Protein AF-A0A9E2Q4C4-F1 (afdb_monomer)

pLDDT: mean 76.43, std 17.47, range [36.41, 94.94]

Radius of gyration: 69.97 Å; Cα contacts (8 Å, |Δi|>4): 138; chains: 1; bounding box: 167×114×169 Å

Structure (mmCIF, N/CA/C/O backbone):
data_AF-A0A9E2Q4C4-F1
#
_entry.id   AF-A0A9E2Q4C4-F1
#
loop_
_atom_site.group_PDB
_atom_site.id
_atom_site.type_symbol
_atom_site.label_atom_id
_atom_site.label_alt_id
_atom_site.label_comp_id
_atom_site.label_asym_id
_atom_site.label_entity_id
_atom_site.label_seq_id
_atom_site.pdbx_PDB_ins_code
_atom_site.Cartn_x
_atom_site.Cartn_y
_atom_site.Cartn_z
_atom_site.occupancy
_atom_site.B_iso_or_equiv
_atom_site.auth_seq_id
_atom_site.auth_comp_id
_atom_site.auth_asym_id
_atom_site.auth_atom_id
_atom_site.pdbx_PDB_model_num
ATOM 1 N N . MET A 1 1 ? -136.925 -32.964 101.607 1.00 40.62 1 MET A N 1
ATOM 2 C CA . MET A 1 1 ? -136.589 -34.381 101.363 1.00 40.62 1 MET A CA 1
ATOM 3 C C . MET A 1 1 ? -135.074 -34.458 101.214 1.00 40.62 1 MET A C 1
ATOM 5 O O . MET A 1 1 ? -134.547 -33.619 100.499 1.00 40.62 1 MET A O 1
ATOM 9 N N . SER A 1 2 ? -134.331 -35.186 102.058 1.00 39.09 2 SER A N 1
ATOM 10 C CA . SER A 1 2 ? -134.391 -36.651 102.318 1.00 39.09 2 SER A CA 1
ATOM 11 C C . SER A 1 2 ? -133.704 -37.400 101.164 1.00 39.09 2 SER A C 1
ATOM 13 O O . SER A 1 2 ? -134.056 -37.127 100.022 1.00 39.09 2 SER A O 1
ATOM 15 N N . THR A 1 3 ? -132.578 -38.109 101.367 1.00 40.47 3 THR A N 1
ATOM 16 C CA . THR A 1 3 ? -132.463 -39.522 101.846 1.00 40.47 3 THR A CA 1
ATOM 17 C C . THR A 1 3 ? -133.286 -40.504 100.981 1.00 40.47 3 THR A C 1
ATOM 19 O O . THR A 1 3 ? -134.398 -40.160 100.600 1.00 40.47 3 THR A O 1
ATOM 22 N N . ASP A 1 4 ? -132.859 -41.720 100.600 1.00 39.44 4 ASP A N 1
ATOM 23 C CA . ASP A 1 4 ? -131.704 -42.593 100.952 1.00 39.44 4 ASP A CA 1
ATOM 24 C C . ASP A 1 4 ? -131.568 -43.725 99.861 1.00 39.44 4 ASP A C 1
ATOM 26 O O . ASP A 1 4 ? -132.307 -43.641 98.882 1.00 39.44 4 ASP A O 1
ATOM 30 N N . LEU A 1 5 ? -130.747 -44.804 99.838 1.00 40.91 5 LEU A N 1
ATOM 31 C CA . LEU A 1 5 ? -129.715 -45.425 100.709 1.00 40.91 5 LEU A CA 1
ATOM 32 C C . LEU A 1 5 ? -128.831 -46.430 99.901 1.00 40.91 5 LEU A C 1
ATOM 34 O O . LEU A 1 5 ? -129.372 -47.380 99.343 1.00 40.91 5 LEU A O 1
ATOM 38 N N . ALA A 1 6 ? -127.489 -46.318 99.972 1.00 39.62 6 ALA A N 1
ATOM 39 C CA . ALA A 1 6 ? -126.480 -47.386 99.702 1.00 39.62 6 ALA A CA 1
ATOM 40 C C . ALA A 1 6 ? -126.563 -48.125 98.313 1.00 39.62 6 ALA A C 1
ATOM 42 O O . ALA A 1 6 ? -127.180 -47.599 97.396 1.00 39.62 6 ALA A O 1
ATOM 43 N N . ALA A 1 7 ? -125.893 -49.256 97.989 1.00 42.41 7 ALA A N 1
ATOM 44 C CA . ALA A 1 7 ? -124.929 -50.120 98.700 1.00 42.41 7 ALA A CA 1
ATOM 45 C C . ALA A 1 7 ? -123.998 -50.929 97.746 1.00 42.41 7 ALA A C 1
ATOM 47 O O . ALA A 1 7 ? -124.483 -51.428 96.742 1.00 42.41 7 ALA A O 1
ATOM 48 N N . HIS A 1 8 ? -122.746 -51.194 98.181 1.00 39.34 8 HIS A N 1
ATOM 49 C CA . HIS A 1 8 ? -122.009 -52.492 98.082 1.00 39.34 8 HIS A CA 1
ATOM 50 C C . HIS A 1 8 ? -121.624 -53.080 96.684 1.00 39.34 8 HIS A C 1
ATOM 52 O O . HIS A 1 8 ? -122.247 -52.764 95.684 1.00 39.34 8 HIS A O 1
ATOM 58 N N . THR A 1 9 ? -120.642 -53.991 96.499 1.00 45.12 9 THR A N 1
ATOM 59 C CA . THR A 1 9 ? -119.422 -54.413 97.255 1.00 45.12 9 THR A CA 1
ATOM 60 C C . THR A 1 9 ? -118.533 -55.320 96.361 1.00 45.12 9 THR A C 1
ATOM 62 O O . THR A 1 9 ? -119.064 -56.028 95.511 1.00 45.12 9 THR A O 1
ATOM 65 N N . GLY A 1 10 ? -117.205 -55.352 96.588 1.00 40.78 10 GLY A N 1
ATOM 66 C CA . GLY A 1 10 ? -116.233 -56.314 96.007 1.00 40.78 10 GLY A CA 1
ATOM 67 C C . GLY A 1 10 ? -114.920 -55.624 95.575 1.00 40.78 10 GLY A C 1
ATOM 68 O O . GLY A 1 10 ? -114.969 -54.821 94.652 1.00 40.78 10 GLY A O 1
ATOM 69 N N . SER A 1 11 ? -113.756 -55.703 96.251 1.00 47.31 11 SER A N 1
ATOM 70 C CA . SER A 1 11 ? -112.921 -56.854 96.705 1.00 47.31 11 SER A CA 1
ATOM 71 C C . SER A 1 11 ? -112.179 -57.530 95.533 1.00 47.31 11 SER A C 1
ATOM 73 O O . SER A 1 11 ? -112.823 -57.832 94.538 1.00 47.31 11 SER A O 1
ATOM 75 N N . GLN A 1 12 ? -110.861 -57.804 95.532 1.00 46.78 12 GLN A N 1
ATOM 76 C CA . GLN A 1 12 ? -109.761 -57.812 96.540 1.00 46.78 12 GLN A CA 1
ATOM 77 C C . GLN A 1 12 ? -108.503 -57.122 95.923 1.00 46.78 12 GLN A C 1
ATOM 79 O O . GLN A 1 12 ? -108.429 -57.030 94.703 1.00 46.78 12 GLN A O 1
ATOM 84 N N . GLU A 1 13 ? -107.510 -56.499 96.581 1.00 43.50 13 GLU A N 1
ATOM 85 C CA . GLU A 1 13 ? -106.780 -56.646 97.867 1.00 43.50 13 GLU A CA 1
ATOM 86 C C . GLU A 1 13 ? -105.460 -57.468 97.813 1.00 43.50 13 GLU A C 1
ATOM 88 O O . GLU A 1 13 ? -105.494 -58.688 97.877 1.00 43.50 13 GLU A O 1
ATOM 93 N N . VAL A 1 14 ? -104.303 -56.767 97.802 1.00 41.78 14 VAL A N 1
ATOM 94 C CA . VAL A 1 14 ? -102.962 -57.172 98.326 1.00 41.78 14 VAL A CA 1
ATOM 95 C C . VAL A 1 14 ? -102.192 -55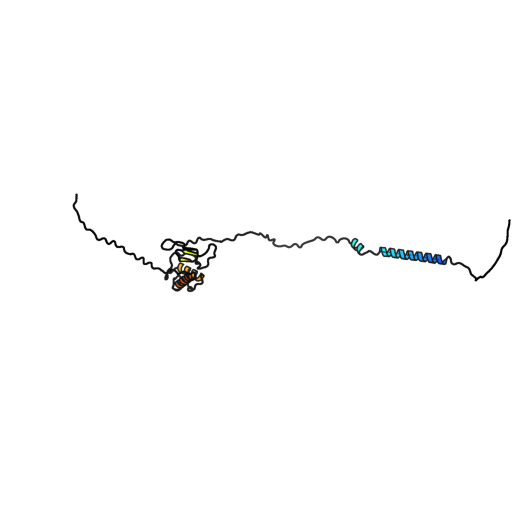.870 98.688 1.00 41.78 14 VAL A C 1
ATOM 97 O O . VAL A 1 14 ? -101.806 -55.116 97.803 1.00 41.78 14 VAL A O 1
ATOM 100 N N . MET A 1 15 ? -102.194 -55.383 99.936 1.00 37.69 15 MET A N 1
ATOM 101 C CA . MET A 1 15 ? -101.293 -55.696 101.072 1.00 37.69 15 MET A CA 1
ATOM 102 C C . MET A 1 15 ? -99.891 -55.004 101.109 1.00 37.69 15 MET A C 1
ATOM 104 O O . MET A 1 15 ? -98.884 -55.662 100.893 1.00 37.69 15 MET A O 1
ATOM 108 N N . LEU A 1 16 ? -99.861 -53.719 101.541 1.00 45.88 16 LEU A N 1
ATOM 109 C CA . LEU A 1 16 ? -98.930 -53.076 102.531 1.00 45.88 16 LEU A CA 1
ATOM 110 C C . LEU A 1 16 ? -97.370 -53.082 102.327 1.00 45.88 16 LEU A C 1
ATOM 112 O O . LEU A 1 16 ? -96.867 -53.861 101.532 1.00 45.88 16 LEU A O 1
ATOM 116 N N . PRO A 1 17 ? -96.534 -52.281 103.067 1.00 48.47 17 PRO A N 1
ATOM 117 C CA . PRO A 1 17 ? -96.785 -51.115 103.947 1.00 48.47 17 PRO A CA 1
ATOM 118 C C . PRO A 1 17 ? -95.882 -49.841 103.755 1.00 48.47 17 PRO A C 1
ATOM 120 O O . PRO A 1 17 ? -94.704 -49.899 103.430 1.00 48.47 17 PRO A O 1
ATOM 123 N N . ARG A 1 18 ? -96.443 -48.674 104.129 1.00 49.03 18 ARG A N 1
ATOM 124 C CA . ARG A 1 18 ? -95.884 -47.473 104.837 1.00 49.03 18 ARG A CA 1
ATOM 125 C C . ARG A 1 18 ? -94.364 -47.088 104.890 1.00 49.03 18 ARG A C 1
ATOM 127 O O . ARG A 1 18 ? -93.520 -47.860 105.319 1.00 49.03 18 ARG A O 1
ATOM 134 N N . ARG A 1 19 ? -94.168 -45.742 104.858 1.00 48.22 19 ARG A N 1
ATOM 135 C CA . ARG A 1 19 ? -93.167 -44.832 105.530 1.00 48.22 19 ARG A CA 1
ATOM 136 C C . ARG A 1 19 ? -92.021 -44.180 104.688 1.00 48.22 19 ARG A C 1
ATOM 138 O O . ARG A 1 19 ? -91.704 -44.658 103.606 1.00 48.22 19 ARG A O 1
ATOM 145 N N . PRO A 1 20 ? -91.499 -42.984 105.089 1.00 51.88 20 PRO A N 1
ATOM 146 C CA . PRO A 1 20 ? -91.067 -41.943 104.131 1.00 51.88 20 PRO A CA 1
ATOM 147 C C . PRO A 1 20 ? -89.545 -41.788 103.907 1.00 51.88 20 PRO A C 1
ATOM 149 O O . PRO A 1 20 ? -88.737 -42.041 104.797 1.00 51.88 20 PRO A O 1
ATOM 152 N N . ARG A 1 21 ? -89.152 -41.241 102.739 1.00 49.03 21 ARG A N 1
ATOM 153 C CA . ARG A 1 21 ? -87.736 -41.017 102.339 1.00 49.03 21 ARG A CA 1
ATOM 154 C C . ARG A 1 21 ? -87.355 -39.601 101.847 1.00 49.03 21 ARG A C 1
ATOM 156 O O . ARG A 1 21 ? -86.214 -39.404 101.432 1.00 49.03 21 ARG A O 1
ATOM 163 N N . ARG A 1 22 ? -88.242 -38.596 101.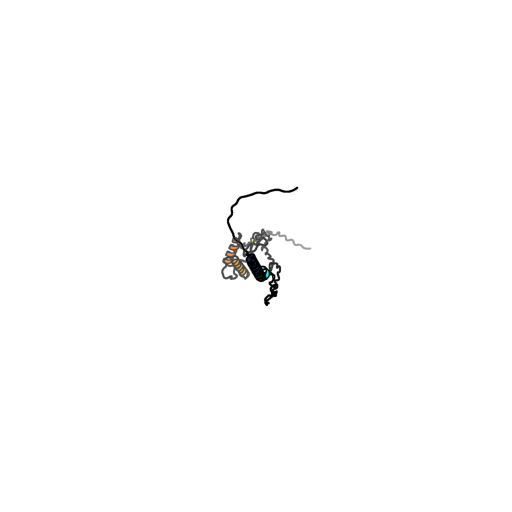955 1.00 56.59 22 ARG A N 1
ATOM 164 C CA . ARG A 1 22 ? -88.120 -37.244 101.330 1.00 56.59 22 ARG A CA 1
ATOM 165 C C . ARG A 1 22 ? -86.831 -36.443 101.635 1.00 56.59 22 ARG A C 1
ATOM 167 O O . ARG A 1 22 ? -86.571 -35.467 100.947 1.00 56.59 22 ARG A O 1
ATOM 174 N N . ARG A 1 23 ? -86.020 -36.817 102.637 1.00 57.19 23 ARG A N 1
ATOM 175 C CA . ARG A 1 23 ? -84.759 -36.116 102.972 1.00 57.19 23 ARG A CA 1
ATOM 176 C C . ARG A 1 23 ? -83.526 -36.589 102.181 1.00 57.19 23 ARG A C 1
ATOM 178 O O . ARG A 1 23 ? -82.634 -35.779 101.968 1.00 57.19 23 ARG A O 1
ATOM 185 N N . ARG A 1 24 ? -83.459 -37.854 101.730 1.00 56.84 24 ARG A N 1
ATOM 186 C CA . ARG A 1 24 ? -82.244 -38.406 101.074 1.00 56.84 24 ARG A CA 1
ATOM 187 C C . ARG A 1 24 ? -82.066 -37.983 99.610 1.00 56.84 24 ARG A C 1
ATOM 189 O O . ARG A 1 24 ? -80.946 -37.988 99.112 1.00 56.84 24 ARG A O 1
ATOM 196 N N . THR A 1 25 ? -83.146 -37.616 98.923 1.00 59.81 25 THR A N 1
ATOM 197 C CA . THR A 1 25 ? -83.089 -37.104 97.544 1.00 59.81 25 THR A CA 1
ATOM 198 C C . THR A 1 25 ? -82.531 -35.683 97.496 1.00 59.81 25 THR A C 1
ATOM 200 O O . THR A 1 25 ? -81.648 -35.409 96.692 1.00 59.81 25 THR A O 1
ATOM 203 N N . VAL A 1 26 ? -82.970 -34.809 98.411 1.00 63.31 26 VAL A N 1
ATOM 204 C CA . VAL A 1 26 ? -82.535 -33.401 98.488 1.00 63.31 26 VAL A CA 1
ATOM 205 C C . VAL A 1 26 ? -81.023 -33.282 98.717 1.00 63.31 26 VAL A C 1
ATOM 207 O O . VAL A 1 26 ? -80.355 -32.493 98.049 1.00 63.31 26 VAL A O 1
ATOM 210 N N . THR A 1 27 ? -80.458 -34.104 99.608 1.00 65.56 27 THR A N 1
ATOM 211 C CA . THR A 1 27 ? -79.006 -34.134 99.862 1.00 65.56 27 THR A CA 1
ATOM 212 C C . THR A 1 27 ? -78.198 -34.566 98.638 1.00 65.56 27 THR A C 1
ATOM 214 O O . THR A 1 27 ? -77.117 -34.032 98.412 1.00 65.56 27 THR A O 1
ATOM 217 N N . LEU A 1 28 ? -78.727 -35.486 97.821 1.00 69.69 28 LEU A N 1
ATOM 218 C CA . LEU A 1 28 ? -78.090 -35.899 96.567 1.00 69.69 28 LEU A CA 1
ATOM 219 C C . LEU A 1 28 ? -78.127 -34.778 95.520 1.00 69.69 28 LEU A C 1
ATOM 221 O O . LEU A 1 28 ? -77.098 -34.478 94.920 1.00 69.69 28 LEU A O 1
ATOM 225 N N . THR A 1 29 ? -79.272 -34.110 95.342 1.00 71.31 29 THR A N 1
ATOM 226 C CA . THR A 1 29 ? -79.391 -33.006 94.373 1.00 71.31 29 THR A CA 1
ATOM 227 C C . THR A 1 29 ? -78.486 -31.820 94.707 1.00 71.31 29 THR A C 1
ATOM 229 O O . THR A 1 29 ? -77.877 -31.261 93.800 1.00 71.31 29 THR A O 1
ATOM 232 N N . VAL A 1 30 ? -78.329 -31.463 95.989 1.00 76.44 30 VAL A N 1
ATOM 233 C CA . VAL A 1 30 ? -77.419 -30.373 96.396 1.00 76.44 30 VAL A CA 1
ATOM 234 C C . VAL A 1 30 ? -75.961 -30.727 96.091 1.00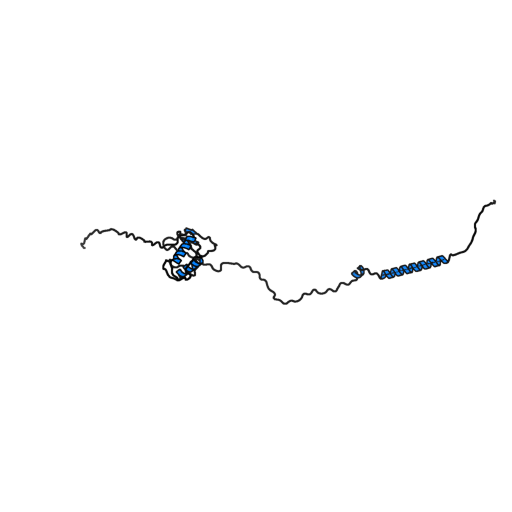 76.44 30 VAL A C 1
ATOM 236 O O . VAL A 1 30 ? -75.235 -29.895 95.554 1.00 76.44 30 VAL A O 1
ATOM 239 N N . LEU A 1 31 ? -75.535 -31.963 96.374 1.00 78.50 31 LEU A N 1
ATOM 240 C CA . LEU A 1 31 ? -74.157 -32.402 96.135 1.00 78.50 31 LEU A CA 1
ATOM 241 C C . LEU A 1 31 ? -73.820 -32.407 94.632 1.00 78.50 31 LEU A C 1
ATOM 243 O O . LEU A 1 31 ? -72.754 -31.930 94.247 1.00 78.50 31 LEU A O 1
ATOM 247 N N . VAL A 1 32 ? -74.755 -32.840 93.777 1.00 81.00 32 VAL A N 1
ATOM 248 C CA . VAL A 1 32 ? -74.610 -32.766 92.310 1.00 81.00 32 VAL A CA 1
ATOM 249 C C . VAL A 1 32 ? -74.507 -31.318 91.816 1.00 81.00 32 VAL A C 1
ATOM 251 O O . VAL A 1 32 ? -73.652 -31.030 90.982 1.00 81.00 32 VAL A O 1
ATOM 254 N N . VAL A 1 33 ? -75.313 -30.388 92.345 1.00 80.19 33 VAL A N 1
ATOM 255 C CA . VAL A 1 33 ? -75.226 -28.960 91.978 1.00 80.19 33 VAL A CA 1
ATOM 256 C C . VAL A 1 33 ? -73.881 -28.355 92.393 1.00 80.19 33 VAL A C 1
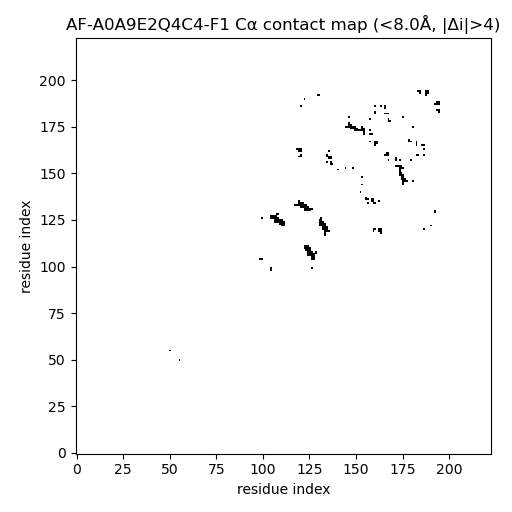ATOM 258 O O . VAL A 1 33 ? -73.250 -27.675 91.586 1.00 80.19 33 VAL A O 1
ATOM 261 N N . VAL A 1 34 ? -73.393 -28.640 93.606 1.00 79.25 34 VAL A N 1
ATOM 262 C CA . VAL A 1 34 ? -72.071 -28.169 94.065 1.00 79.25 34 VAL A CA 1
ATOM 263 C C . VAL A 1 34 ? -70.944 -28.743 93.198 1.00 79.25 34 VAL A C 1
ATOM 265 O O . VAL A 1 34 ? -70.046 -28.002 92.802 1.00 79.25 34 VAL A O 1
ATOM 268 N N . ALA A 1 35 ? -71.012 -30.027 92.829 1.00 78.88 35 ALA A N 1
ATOM 269 C CA . ALA A 1 35 ? -70.041 -30.645 91.926 1.00 78.88 35 ALA A CA 1
ATOM 270 C C . ALA A 1 35 ? -70.064 -30.021 90.516 1.00 78.88 35 ALA A C 1
ATOM 272 O O . ALA A 1 35 ? -69.004 -29.767 89.944 1.00 78.88 35 ALA A O 1
ATOM 273 N N . ALA A 1 36 ? -71.248 -29.710 89.977 1.00 79.44 36 ALA A N 1
ATOM 274 C CA . ALA A 1 36 ? -71.394 -29.047 88.681 1.00 79.44 36 ALA A CA 1
ATOM 275 C C . ALA A 1 36 ? -70.835 -27.611 88.691 1.00 79.44 36 ALA A C 1
ATOM 277 O O . ALA A 1 36 ? -70.115 -27.230 87.768 1.00 79.44 36 ALA A O 1
ATOM 278 N N . VAL A 1 37 ? -71.095 -26.835 89.750 1.00 81.69 37 VAL A N 1
ATOM 279 C CA . VAL A 1 37 ? -70.518 -25.487 89.933 1.00 81.69 37 VAL A CA 1
ATOM 280 C C . VAL A 1 37 ? -68.994 -25.555 90.102 1.00 81.69 37 VAL A C 1
ATOM 282 O O . VAL A 1 37 ? -68.274 -24.733 89.531 1.00 81.69 37 VAL A O 1
ATOM 285 N N . GLY A 1 38 ? -68.482 -26.562 90.818 1.00 81.12 38 GLY A N 1
ATOM 286 C CA . GLY A 1 38 ? -67.046 -26.833 90.917 1.00 81.12 38 GLY A CA 1
ATOM 287 C C . GLY A 1 38 ? -66.418 -27.120 89.551 1.00 81.12 38 GLY A C 1
ATOM 288 O O . GLY A 1 38 ? -65.454 -26.463 89.169 1.00 81.12 38 GLY A O 1
ATOM 289 N N . ALA A 1 39 ? -67.000 -28.033 88.769 1.00 80.56 39 ALA A N 1
ATOM 290 C CA . ALA A 1 39 ? -66.504 -28.366 87.433 1.00 80.56 39 ALA A CA 1
ATOM 291 C C . ALA A 1 39 ? -66.552 -27.165 86.468 1.00 80.56 39 ALA A C 1
ATOM 293 O O . ALA A 1 39 ? -65.586 -26.919 85.745 1.00 80.56 39 ALA A O 1
ATOM 294 N N . ALA A 1 40 ? -67.636 -26.383 86.492 1.00 79.38 40 ALA A N 1
ATOM 295 C CA . ALA A 1 40 ? -67.777 -25.184 85.668 1.00 79.38 40 ALA A CA 1
ATOM 296 C C . ALA A 1 40 ? -66.755 -24.091 86.033 1.00 79.38 40 ALA A C 1
ATOM 298 O O . ALA A 1 40 ? -66.150 -23.497 85.142 1.00 79.38 40 ALA A O 1
ATOM 299 N N . SER A 1 41 ? -66.511 -23.851 87.327 1.00 76.56 41 SER A N 1
ATOM 300 C CA . SER A 1 41 ? -65.517 -22.862 87.773 1.00 76.56 41 SER A CA 1
ATOM 301 C C . SER A 1 41 ? -64.075 -23.305 87.492 1.00 76.56 41 SER A C 1
ATOM 303 O O . SER A 1 41 ? -63.282 -22.489 87.025 1.00 76.56 41 SER A O 1
ATOM 305 N N . LEU A 1 42 ? -63.744 -24.593 87.656 1.00 77.31 42 LEU A N 1
ATOM 306 C CA . LEU A 1 42 ? -62.465 -25.165 87.207 1.00 77.31 42 LEU A CA 1
ATOM 307 C C . LEU A 1 42 ? -62.267 -25.029 85.687 1.00 77.31 42 LEU A C 1
ATOM 309 O O . LEU A 1 42 ? -61.197 -24.607 85.250 1.00 77.31 42 LEU A O 1
ATOM 313 N N . GLY A 1 43 ? -63.296 -25.319 84.884 1.00 76.88 43 GLY A N 1
ATOM 314 C CA . GLY A 1 43 ? -63.259 -25.136 83.429 1.00 76.88 43 GLY A CA 1
ATOM 315 C C . GLY A 1 43 ? -63.059 -23.675 83.014 1.00 76.88 43 GLY A C 1
ATOM 316 O O . GLY A 1 43 ? -62.257 -23.393 82.126 1.00 76.88 43 GLY A O 1
ATOM 317 N N . TRP A 1 44 ? -63.721 -22.737 83.695 1.00 77.38 44 TRP A N 1
ATOM 318 C CA . TRP A 1 44 ? -63.563 -21.299 83.454 1.00 77.38 44 TRP A CA 1
ATOM 319 C C . TRP A 1 44 ? -62.157 -20.799 83.820 1.00 77.38 44 TRP A C 1
ATOM 321 O O . TRP A 1 44 ? -61.525 -20.091 83.037 1.00 77.38 44 TRP A O 1
ATOM 331 N N . VAL A 1 45 ? -61.618 -21.220 84.970 1.00 79.88 45 VAL A N 1
ATOM 332 C CA . VAL A 1 45 ? -60.242 -20.892 85.385 1.00 79.88 45 VAL A CA 1
ATOM 333 C C . VAL A 1 45 ? -59.206 -21.489 84.426 1.00 79.88 45 VAL A C 1
ATOM 335 O O . VAL A 1 45 ? -58.210 -20.829 84.136 1.00 79.88 45 VAL A O 1
ATOM 338 N N . ALA A 1 46 ? -59.442 -22.688 83.885 1.00 73.56 46 ALA A N 1
ATOM 339 C CA . ALA A 1 46 ? -58.590 -23.266 82.847 1.00 73.56 46 ALA A CA 1
ATOM 340 C C . ALA A 1 46 ? -58.667 -22.471 81.530 1.00 73.56 46 ALA A C 1
ATOM 342 O O . ALA A 1 46 ? -57.630 -22.153 80.951 1.00 73.56 46 ALA A O 1
ATOM 343 N N . ALA A 1 47 ? -59.867 -22.084 81.081 1.00 71.50 47 ALA A N 1
ATOM 344 C CA . ALA A 1 47 ? -60.053 -21.269 79.877 1.00 71.50 47 ALA A CA 1
ATOM 345 C C . ALA A 1 47 ? -59.320 -19.915 79.969 1.00 71.50 47 ALA A C 1
ATOM 347 O O . ALA A 1 47 ? -58.658 -19.512 79.015 1.00 71.50 47 ALA A O 1
ATOM 348 N N . LEU A 1 48 ? -59.326 -19.275 81.145 1.00 73.94 48 LEU A N 1
ATOM 349 C CA . LEU A 1 48 ? -58.566 -18.049 81.440 1.00 73.94 48 LEU A CA 1
ATOM 350 C C . LEU A 1 48 ? -57.028 -18.226 81.440 1.00 73.94 48 LEU A C 1
ATOM 352 O O . LEU A 1 48 ? -56.304 -17.263 81.697 1.00 73.94 48 LEU A O 1
ATOM 356 N N . ARG A 1 49 ? -56.505 -19.431 81.169 1.00 74.50 49 ARG A N 1
ATOM 357 C CA . ARG A 1 49 ? -55.067 -19.708 80.985 1.00 74.50 49 ARG A CA 1
ATOM 358 C C . ARG A 1 49 ? -54.680 -20.108 79.557 1.00 74.50 49 ARG A C 1
ATOM 360 O O . ARG A 1 49 ? -53.487 -20.182 79.270 1.00 74.50 49 ARG A O 1
ATOM 367 N N . PHE A 1 50 ? -55.638 -20.353 78.661 1.00 72.31 50 PHE A N 1
ATOM 368 C CA . PHE A 1 50 ? -55.358 -20.769 77.283 1.00 72.31 50 PHE A CA 1
ATOM 369 C C . PHE A 1 50 ? -55.267 -19.574 76.324 1.00 72.31 50 PHE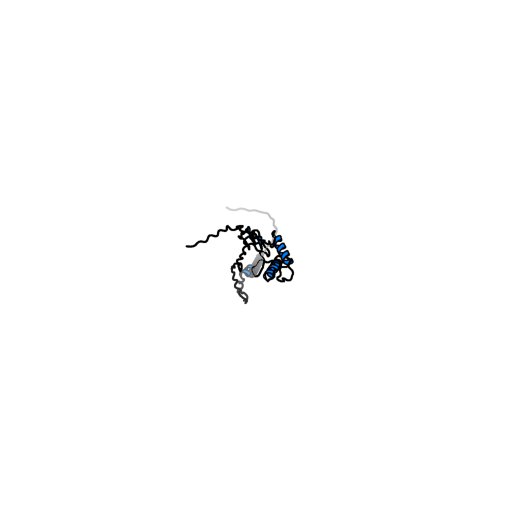 A C 1
ATOM 371 O O . PHE A 1 50 ? -56.192 -19.287 75.566 1.00 72.31 50 PHE A O 1
ATOM 378 N N . GLU A 1 51 ? -54.114 -18.903 76.309 1.00 74.62 51 GLU A N 1
ATOM 379 C CA . GLU A 1 51 ? -53.797 -17.927 75.262 1.00 74.62 51 GLU A CA 1
ATOM 380 C C . GLU A 1 51 ? -53.518 -18.619 73.921 1.00 74.62 51 GLU A C 1
ATOM 382 O O . GLU A 1 51 ? -52.558 -19.388 73.761 1.00 74.62 51 GLU A O 1
ATOM 387 N N . SER A 1 52 ? -54.347 -18.312 72.924 1.00 74.94 52 SER A N 1
ATOM 388 C CA . SER A 1 52 ? -54.187 -18.840 71.570 1.00 74.94 52 SER A CA 1
ATOM 389 C C . SER A 1 52 ? -52.869 -18.377 70.921 1.00 74.94 52 SER A C 1
ATOM 391 O O . SER A 1 52 ? -52.343 -17.308 71.252 1.00 74.94 52 SER A O 1
ATOM 393 N N . PRO A 1 53 ? -52.333 -19.127 69.936 1.00 73.06 53 PRO A N 1
ATOM 394 C CA . PRO A 1 53 ? -51.186 -18.673 69.147 1.00 73.06 53 PRO A CA 1
ATOM 395 C C . PRO A 1 53 ? -51.425 -17.309 68.478 1.00 73.06 53 PRO A C 1
ATOM 397 O O . PRO A 1 53 ? -50.505 -16.503 68.394 1.00 73.06 53 PRO A O 1
ATOM 400 N N . ALA A 1 54 ? -52.669 -17.025 68.071 1.00 75.94 54 ALA A N 1
ATOM 401 C CA . ALA A 1 54 ? -53.062 -15.748 67.480 1.00 75.94 54 ALA A CA 1
ATOM 402 C C . ALA A 1 54 ? -52.994 -14.583 68.484 1.00 75.94 54 ALA A C 1
ATOM 404 O O . ALA A 1 54 ? -52.503 -13.515 68.134 1.00 75.94 54 ALA A O 1
ATOM 405 N N . GLN A 1 55 ? -53.411 -14.785 69.740 1.00 77.00 55 GLN A N 1
ATOM 406 C CA . GLN A 1 55 ? -53.278 -13.763 70.789 1.00 77.00 55 GLN A CA 1
ATOM 407 C C . GLN A 1 55 ? -51.809 -13.471 71.108 1.00 77.00 55 GLN A C 1
ATOM 409 O O . GLN A 1 55 ? -51.439 -12.305 71.201 1.00 77.00 55 GLN A O 1
ATOM 414 N N . ARG A 1 56 ? -50.950 -14.496 71.185 1.00 72.12 56 ARG A N 1
ATOM 415 C CA . ARG A 1 56 ? -49.502 -14.289 71.375 1.00 72.12 56 ARG A CA 1
ATOM 416 C C . ARG A 1 56 ? -48.826 -13.619 70.175 1.00 72.12 56 ARG A C 1
ATOM 418 O O . ARG A 1 56 ? -47.890 -12.858 70.379 1.00 72.12 56 ARG A O 1
ATOM 425 N N . ALA A 1 57 ? -49.315 -13.839 68.953 1.00 71.19 57 ALA A N 1
ATOM 426 C CA . ALA A 1 57 ? -48.858 -13.105 67.771 1.00 71.19 57 ALA A CA 1
ATOM 427 C C . ALA A 1 57 ? -49.344 -11.641 67.756 1.00 71.19 57 ALA A C 1
ATOM 429 O O . ALA A 1 57 ? -48.590 -10.757 67.368 1.00 71.19 57 ALA A O 1
ATOM 430 N N . ALA A 1 58 ? -50.569 -11.366 68.217 1.00 70.50 58 ALA A N 1
ATOM 431 C CA . ALA A 1 58 ? -51.116 -10.010 68.317 1.00 70.50 58 ALA A CA 1
ATOM 432 C C . ALA A 1 58 ? -50.526 -9.194 69.486 1.00 70.50 58 ALA A C 1
ATOM 434 O O . ALA A 1 58 ? -50.436 -7.973 69.399 1.00 70.50 58 ALA A O 1
ATOM 435 N N . ALA A 1 59 ? -50.109 -9.862 70.566 1.00 73.25 59 ALA A N 1
ATOM 436 C CA . ALA A 1 59 ? -49.416 -9.262 71.707 1.00 73.25 59 ALA A CA 1
ATOM 437 C C . ALA A 1 59 ? -47.886 -9.174 71.521 1.00 73.25 59 ALA A C 1
ATOM 439 O O . ALA A 1 59 ? -47.189 -8.681 72.407 1.00 73.25 59 ALA A O 1
ATOM 440 N N . ALA A 1 60 ? -47.345 -9.651 70.394 1.00 75.25 60 ALA A N 1
ATOM 441 C CA . ALA A 1 60 ? -45.924 -9.545 70.096 1.00 75.25 60 ALA A CA 1
ATOM 442 C C . ALA A 1 60 ? -45.570 -8.109 69.680 1.00 75.25 60 ALA A C 1
ATOM 444 O O . ALA A 1 60 ? -45.944 -7.646 68.602 1.00 75.25 60 ALA A O 1
ATOM 445 N N . THR A 1 61 ? -44.812 -7.406 70.524 1.00 74.56 61 THR A N 1
ATOM 446 C CA . THR A 1 61 ? -44.241 -6.097 70.184 1.00 74.56 61 THR A CA 1
ATOM 447 C C . THR A 1 61 ? -43.387 -6.203 68.920 1.00 74.56 61 THR A C 1
ATOM 449 O O . THR A 1 61 ? -42.566 -7.114 68.798 1.00 74.56 61 THR A O 1
ATOM 452 N N . ALA A 1 62 ? -43.546 -5.255 67.993 1.00 76.50 62 ALA A N 1
ATOM 453 C CA . ALA A 1 62 ? -42.712 -5.185 66.798 1.00 76.50 62 ALA A CA 1
ATOM 454 C C . ALA A 1 62 ? -41.214 -5.108 67.178 1.00 76.50 62 ALA A C 1
ATOM 456 O O . ALA A 1 62 ? -40.864 -4.368 68.105 1.00 76.50 62 ALA A O 1
ATOM 457 N N . PRO A 1 63 ? -40.320 -5.844 66.490 1.00 75.06 63 PRO A N 1
ATOM 458 C CA . PRO A 1 63 ? -38.888 -5.765 66.755 1.00 75.06 63 PRO A CA 1
ATOM 459 C C . PRO A 1 63 ? -38.374 -4.344 66.497 1.00 75.06 63 PRO A C 1
ATOM 461 O O . PRO A 1 63 ? -38.816 -3.670 65.565 1.00 75.06 63 PRO A O 1
ATOM 464 N N . ALA A 1 64 ? -37.432 -3.888 67.325 1.00 78.06 64 ALA A N 1
ATOM 465 C CA . ALA A 1 64 ? -36.868 -2.548 67.212 1.00 78.06 64 ALA A CA 1
ATOM 466 C C . ALA A 1 64 ? -36.228 -2.338 65.829 1.00 78.06 64 ALA A C 1
ATOM 468 O O . ALA A 1 64 ? -35.415 -3.149 65.383 1.00 78.06 64 ALA A O 1
ATOM 469 N N . ALA A 1 65 ? -36.591 -1.242 65.158 1.00 74.25 65 ALA A N 1
ATOM 470 C CA . ALA A 1 65 ? -36.085 -0.919 63.830 1.00 74.25 65 ALA A CA 1
ATOM 471 C C . ALA A 1 65 ? -34.581 -0.601 63.889 1.00 74.25 65 ALA A C 1
ATOM 473 O O . ALA A 1 65 ? -34.175 0.462 64.359 1.00 74.25 65 ALA A O 1
ATOM 474 N N . LEU A 1 66 ? -33.756 -1.535 63.416 1.00 79.06 66 LEU A N 1
ATOM 475 C CA . LEU A 1 66 ? -32.313 -1.343 63.287 1.00 79.06 66 LEU A CA 1
ATOM 476 C C . LEU A 1 66 ? -31.995 -0.507 62.033 1.00 79.06 66 LEU A C 1
ATOM 478 O O . LEU A 1 66 ? -32.652 -0.680 61.004 1.00 79.06 66 LEU A O 1
ATOM 482 N N . PRO A 1 67 ? -30.988 0.386 62.082 1.00 78.81 67 PRO A N 1
ATOM 483 C CA . PRO A 1 67 ? -30.595 1.179 60.925 1.00 78.81 67 PRO A CA 1
ATOM 484 C C . PRO A 1 67 ? -29.957 0.296 59.847 1.00 78.81 67 PRO A C 1
ATOM 486 O O . PRO A 1 67 ? -29.074 -0.512 60.132 1.00 78.81 67 PRO A O 1
ATOM 489 N N . VAL A 1 68 ? -30.358 0.497 58.590 1.00 81.81 68 VAL A N 1
ATOM 490 C CA . VAL A 1 68 ? -29.680 -0.105 57.435 1.00 81.81 68 VAL A CA 1
ATOM 491 C C . VAL A 1 68 ? -28.372 0.649 57.206 1.00 81.81 68 VAL A C 1
ATOM 493 O O . VAL A 1 68 ? -28.385 1.819 56.827 1.00 81.81 68 VAL A O 1
ATOM 496 N N . THR A 1 69 ? -27.243 -0.010 57.451 1.00 87.00 69 THR A N 1
ATOM 497 C CA . THR A 1 69 ? -25.901 0.548 57.251 1.00 87.00 69 THR A CA 1
ATOM 498 C C . THR A 1 69 ? -25.191 -0.126 56.078 1.00 87.00 69 THR A C 1
ATOM 500 O O . THR A 1 69 ? -25.462 -1.276 55.737 1.00 87.00 69 THR A O 1
ATOM 503 N N . ALA A 1 70 ? -24.262 0.600 55.457 1.00 88.00 70 ALA A N 1
ATOM 504 C CA . ALA A 1 70 ? -23.348 0.082 54.445 1.00 88.00 70 ALA A CA 1
ATOM 505 C C . ALA A 1 70 ? -21.902 0.258 54.929 1.00 88.00 70 ALA A C 1
ATOM 507 O O . ALA A 1 70 ? -21.594 1.214 55.645 1.00 88.00 70 ALA A O 1
ATOM 508 N N . ALA A 1 71 ? -21.010 -0.657 54.547 1.00 89.69 71 ALA A N 1
ATOM 509 C CA . ALA A 1 71 ? -19.592 -0.541 54.870 1.00 89.69 71 ALA A CA 1
ATOM 510 C C . ALA A 1 71 ? -18.952 0.607 54.071 1.00 89.69 71 ALA A C 1
ATOM 512 O O . ALA A 1 71 ? -19.116 0.689 52.855 1.00 89.69 71 ALA A O 1
ATOM 513 N N . VAL A 1 72 ? -18.203 1.482 54.746 1.00 90.62 72 VAL A N 1
ATOM 514 C CA . VAL A 1 72 ? -17.484 2.583 54.091 1.00 90.62 72 VAL A CA 1
ATOM 515 C C . VAL A 1 72 ? -16.224 2.036 53.422 1.00 90.62 72 VAL A C 1
ATOM 517 O O . VAL A 1 72 ? -15.290 1.611 54.098 1.00 90.62 72 VAL A O 1
ATOM 520 N N . THR A 1 73 ? -16.187 2.070 52.092 1.00 90.50 73 THR A N 1
ATOM 521 C CA . THR A 1 73 ? -15.034 1.657 51.281 1.00 90.50 73 THR A CA 1
ATOM 522 C C . THR A 1 73 ? -14.324 2.870 50.688 1.00 90.50 73 THR A C 1
ATOM 524 O O . THR A 1 73 ? -14.957 3.679 50.011 1.00 90.50 73 THR A O 1
ATOM 527 N N . GLN A 1 74 ? -13.007 2.978 50.876 1.00 88.81 74 GLN A N 1
ATOM 528 C CA . GLN A 1 74 ? -12.184 3.908 50.098 1.00 88.81 74 GLN A CA 1
ATOM 529 C C . GLN A 1 74 ? -11.809 3.288 48.746 1.00 88.81 74 GLN A C 1
ATOM 531 O O . GLN A 1 74 ? -11.49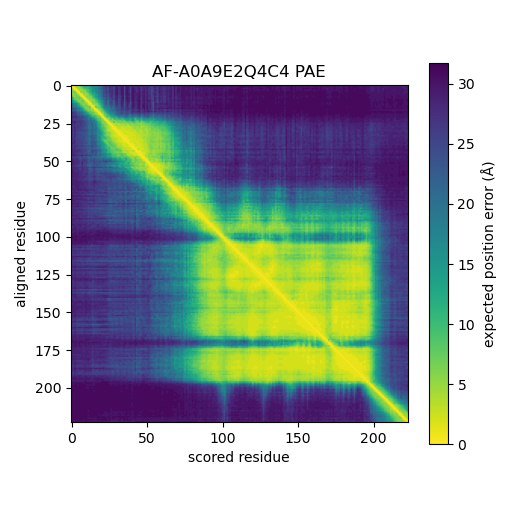8 2.102 48.661 1.00 88.81 74 GLN A O 1
ATOM 536 N N . GLY A 1 75 ? -11.822 4.105 47.696 1.00 89.56 75 GLY A N 1
ATOM 537 C CA . GLY A 1 75 ? -11.469 3.722 46.332 1.00 89.56 75 GLY A CA 1
ATOM 538 C C . GLY A 1 75 ? -11.365 4.954 45.434 1.00 89.56 75 GLY A C 1
ATOM 539 O O . GLY A 1 75 ? -11.765 6.050 45.831 1.00 89.56 75 GLY A O 1
ATOM 540 N N . VAL A 1 76 ? -10.816 4.788 44.231 1.00 89.19 76 VAL A N 1
ATOM 541 C CA . VAL A 1 76 ? -10.731 5.874 43.243 1.00 89.19 76 VAL A CA 1
ATOM 542 C C . VAL A 1 76 ? -12.082 6.016 42.545 1.00 89.19 76 VAL A C 1
ATOM 544 O O . VAL A 1 76 ? -12.555 5.069 41.918 1.00 89.19 76 VAL A O 1
ATOM 547 N N . LEU A 1 77 ? -12.694 7.197 42.630 1.00 86.31 77 LEU A N 1
ATOM 548 C CA . LEU A 1 77 ? -13.902 7.515 41.872 1.00 86.31 77 LEU A CA 1
ATOM 549 C C . LEU A 1 77 ? -13.502 7.875 40.433 1.00 86.31 77 LEU A C 1
ATOM 551 O O . LEU A 1 77 ? -12.907 8.923 40.199 1.00 86.31 77 LEU A O 1
ATOM 555 N N . ALA A 1 78 ? -13.789 6.987 39.483 1.00 84.12 78 ALA A N 1
ATOM 556 C CA . ALA A 1 78 ? -13.466 7.188 38.074 1.00 84.12 78 ALA A CA 1
ATOM 557 C C . ALA A 1 78 ? -14.607 7.913 37.341 1.00 84.12 78 ALA A C 1
ATOM 559 O O . ALA A 1 78 ? -15.728 7.408 37.276 1.00 84.12 78 ALA A O 1
ATOM 560 N N . GLU A 1 79 ? -14.316 9.073 36.751 1.00 89.62 79 GLU A N 1
ATOM 561 C CA . GLU A 1 79 ? -15.242 9.776 35.859 1.00 89.62 79 GLU A CA 1
ATOM 562 C C . GLU A 1 79 ? -15.135 9.205 34.435 1.00 89.62 79 GLU A C 1
ATOM 564 O O . GLU A 1 79 ? -14.090 9.296 33.789 1.00 89.62 79 GLU A O 1
ATOM 569 N N . GLN A 1 80 ? -16.213 8.597 33.931 1.00 86.75 80 GLN A N 1
ATOM 570 C CA . GLN A 1 80 ? -16.228 7.971 32.605 1.00 86.75 80 GLN A CA 1
ATOM 571 C C . GLN A 1 80 ? -16.677 8.958 31.516 1.00 86.75 80 GLN A C 1
ATOM 573 O O . GLN A 1 80 ? -17.824 8.948 31.063 1.00 86.75 80 GLN A O 1
ATOM 578 N N . ILE A 1 81 ? -15.749 9.799 31.059 1.00 91.06 81 ILE A N 1
ATOM 579 C CA . ILE A 1 81 ? -15.985 10.715 29.936 1.00 91.06 81 ILE A CA 1
ATOM 580 C C . ILE A 1 81 ? -16.110 9.911 28.632 1.00 91.06 81 ILE A C 1
ATOM 582 O O . ILE A 1 81 ? -15.168 9.246 28.203 1.00 91.06 81 ILE A O 1
ATOM 586 N N . THR A 1 82 ? -17.269 9.999 27.975 1.00 92.12 82 THR A N 1
ATOM 587 C CA . THR A 1 82 ? -17.499 9.427 26.637 1.00 92.12 82 THR A CA 1
ATOM 588 C C . THR A 1 82 ? -17.433 10.537 25.592 1.00 92.12 82 THR A C 1
ATOM 590 O O . THR A 1 82 ? -18.197 11.496 25.662 1.00 92.12 82 THR A O 1
ATOM 593 N N . ALA A 1 83 ? -16.537 10.407 24.612 1.00 92.06 83 ALA A N 1
ATOM 594 C CA . ALA A 1 83 ? -16.328 11.393 23.553 1.00 92.06 83 ALA A CA 1
ATOM 595 C C . ALA A 1 83 ? -16.481 10.765 22.159 1.00 92.06 83 ALA A C 1
ATOM 597 O O . ALA A 1 83 ? -16.107 9.614 21.941 1.00 92.06 83 ALA A O 1
ATOM 598 N N . THR A 1 84 ? -16.991 11.543 21.201 1.00 94.94 84 THR A N 1
ATOM 599 C CA . THR A 1 84 ? -17.021 11.153 19.782 1.00 94.94 84 THR A CA 1
ATOM 600 C C . THR A 1 84 ? -15.744 11.639 19.101 1.00 94.94 84 THR A C 1
ATOM 602 O O . THR A 1 84 ? -15.437 12.828 19.158 1.00 94.94 84 THR A O 1
ATOM 605 N N . ALA A 1 85 ? -15.026 10.742 18.426 1.00 90.88 85 ALA A N 1
ATOM 606 C CA . ALA A 1 85 ? -13.851 11.067 17.621 1.00 90.88 85 ALA A CA 1
ATOM 607 C C . ALA A 1 85 ? -14.115 10.786 16.134 1.00 90.88 85 ALA A C 1
ATOM 609 O O . ALA A 1 85 ? -14.875 9.881 15.794 1.00 90.88 85 ALA A O 1
ATOM 610 N N . GLN A 1 86 ? -13.463 11.546 15.253 1.00 91.69 86 GLN A N 1
ATOM 611 C CA . GLN A 1 86 ? -13.446 11.295 13.811 1.00 91.69 86 GLN A CA 1
ATOM 612 C C . GLN A 1 86 ? -12.075 10.752 13.407 1.00 91.69 86 GLN A C 1
ATOM 614 O O . GLN A 1 86 ? -11.050 11.285 13.832 1.00 91.69 86 GLN A O 1
ATOM 619 N N . VAL A 1 87 ? -12.054 9.707 12.579 1.00 89.81 87 VAL A N 1
ATOM 620 C CA . VAL A 1 87 ? -10.819 9.125 12.036 1.00 89.81 87 VAL A CA 1
ATOM 621 C C . VAL A 1 87 ? -10.648 9.603 10.598 1.00 89.81 87 VAL A C 1
ATOM 623 O O . VAL A 1 87 ? -11.521 9.391 9.760 1.00 89.81 87 VAL A O 1
ATOM 626 N N . GLY A 1 88 ? -9.516 10.242 10.312 1.00 88.81 88 GLY A N 1
ATOM 627 C CA . GLY A 1 88 ? -9.139 10.700 8.977 1.00 88.81 88 GLY A CA 1
ATOM 628 C C . GLY A 1 88 ? -7.697 10.327 8.642 1.00 88.81 88 GLY A C 1
ATOM 629 O O . GLY A 1 88 ? -6.936 9.889 9.505 1.00 88.81 88 GLY A O 1
ATOM 630 N N . TYR A 1 89 ? -7.307 10.513 7.382 1.00 86.00 89 TYR A N 1
ATOM 631 C CA . TYR A 1 89 ? -5.921 10.319 6.957 1.00 86.00 89 TYR A CA 1
ATOM 632 C C . TYR A 1 89 ? -5.010 11.358 7.618 1.00 86.00 89 TYR A C 1
ATOM 634 O O . TYR A 1 89 ? -5.242 12.557 7.490 1.00 86.00 89 TYR A O 1
ATOM 642 N N . ALA A 1 90 ? -3.951 10.900 8.292 1.00 85.62 90 ALA A N 1
ATOM 643 C CA . ALA A 1 90 ? -3.019 11.776 9.009 1.00 85.62 90 ALA A CA 1
ATOM 644 C C . ALA A 1 90 ? -2.252 12.745 8.088 1.00 85.62 90 ALA A C 1
ATOM 646 O O . ALA A 1 90 ? -1.830 13.807 8.530 1.00 85.62 90 ALA A O 1
ATOM 647 N N . ASN A 1 91 ? -2.065 12.376 6.816 1.00 84.12 91 ASN A N 1
ATOM 648 C CA . ASN A 1 91 ? -1.423 13.190 5.788 1.00 84.12 91 ASN A CA 1
ATOM 649 C C . ASN A 1 91 ? -2.096 12.951 4.429 1.00 84.12 91 ASN A C 1
ATOM 651 O O . ASN A 1 91 ? -2.621 11.869 4.169 1.00 84.12 91 ASN A O 1
ATOM 655 N N . SER A 1 92 ? -2.007 13.939 3.539 1.00 83.69 92 SER A N 1
ATOM 656 C CA . SER A 1 92 ? -2.316 13.811 2.111 1.00 83.69 92 SER A CA 1
ATOM 657 C C . SER A 1 92 ? -1.180 14.438 1.301 1.00 83.69 92 SER A C 1
ATOM 659 O O . SER A 1 92 ? -0.508 15.355 1.773 1.00 83.69 92 SER A O 1
ATOM 661 N N . THR A 1 93 ? -0.900 13.933 0.100 1.00 82.31 93 THR A N 1
ATOM 662 C CA . THR A 1 93 ? 0.217 14.409 -0.731 1.00 82.31 93 THR A CA 1
ATOM 663 C C . THR A 1 93 ? -0.143 14.308 -2.208 1.00 82.31 93 THR A C 1
ATOM 665 O O . THR A 1 93 ? -0.468 13.234 -2.707 1.00 82.31 93 THR A O 1
ATOM 668 N N . ALA A 1 94 ? -0.068 15.430 -2.927 1.00 80.81 94 ALA A N 1
ATOM 669 C CA . ALA A 1 94 ? -0.377 15.479 -4.352 1.00 80.81 94 ALA A CA 1
ATOM 670 C C . ALA A 1 94 ? 0.729 14.803 -5.183 1.00 80.81 94 ALA A C 1
ATOM 672 O O . ALA A 1 94 ? 1.862 15.288 -5.262 1.00 80.81 94 ALA A O 1
ATOM 673 N N . VAL A 1 95 ? 0.417 13.682 -5.838 1.00 79.62 95 VAL A N 1
ATOM 674 C CA . VAL A 1 95 ? 1.370 12.951 -6.688 1.00 79.62 95 VAL A CA 1
ATOM 675 C C . VAL A 1 95 ? 1.229 13.381 -8.150 1.00 79.62 95 VAL A C 1
ATOM 677 O O . VAL A 1 95 ? 0.568 12.731 -8.950 1.00 79.62 95 VAL A O 1
ATOM 680 N N . THR A 1 96 ? 1.895 14.480 -8.519 1.00 78.69 96 THR A N 1
ATOM 681 C CA . THR A 1 96 ? 2.073 14.873 -9.928 1.00 78.69 96 THR A CA 1
ATOM 682 C C . THR A 1 96 ? 2.808 13.786 -10.718 1.00 78.69 96 THR A C 1
ATOM 684 O O . THR A 1 96 ? 3.915 13.391 -10.343 1.00 78.69 96 THR A O 1
ATOM 687 N N . VAL A 1 97 ? 2.211 13.331 -11.819 1.00 75.56 97 VAL A N 1
ATOM 688 C CA . VAL A 1 97 ? 2.853 12.464 -12.817 1.00 75.56 97 VAL A CA 1
ATOM 689 C C . VAL A 1 97 ? 3.684 13.345 -13.754 1.00 75.56 97 VAL A C 1
ATOM 691 O O . VAL A 1 97 ? 3.202 14.388 -14.195 1.00 75.56 97 VAL A O 1
ATOM 694 N N . LEU A 1 98 ? 4.928 12.957 -14.048 1.00 71.25 98 LEU A N 1
ATOM 695 C CA . LEU A 1 98 ? 5.753 13.674 -15.026 1.00 71.25 98 LEU A CA 1
ATOM 696 C C . LEU A 1 98 ? 5.198 13.427 -16.445 1.00 71.25 98 LEU A C 1
ATOM 698 O O . LEU A 1 98 ? 4.802 12.297 -16.743 1.00 71.25 98 LEU A O 1
ATOM 702 N N . PRO A 1 99 ? 5.158 14.444 -17.326 1.00 67.88 99 PRO A N 1
ATOM 703 C CA . PRO A 1 99 ? 4.745 14.254 -18.712 1.00 67.88 99 PRO A CA 1
ATOM 704 C C . PRO A 1 99 ? 5.718 13.325 -19.451 1.00 67.88 99 PRO A C 1
ATOM 706 O O . PRO A 1 99 ? 6.890 13.214 -19.090 1.00 67.88 99 PRO A O 1
ATOM 709 N N . ALA A 1 100 ? 5.237 12.682 -20.515 1.00 66.75 100 ALA A N 1
ATOM 710 C CA . ALA A 1 100 ? 6.088 11.901 -21.404 1.00 66.75 100 ALA A CA 1
ATOM 711 C C . ALA A 1 100 ? 7.197 12.786 -22.002 1.00 66.75 100 ALA A C 1
ATOM 713 O O . ALA A 1 100 ? 6.943 13.922 -22.402 1.00 66.75 100 ALA A O 1
ATOM 714 N N . SER A 1 101 ? 8.414 12.249 -22.120 1.00 64.19 101 SER A N 1
ATOM 715 C CA . SER A 1 101 ? 9.607 12.977 -22.583 1.00 64.19 101 SER A CA 1
ATOM 716 C C . SER A 1 101 ? 9.575 13.404 -24.064 1.00 64.19 101 SER A C 1
ATOM 718 O O . SER A 1 101 ? 10.521 14.016 -24.552 1.00 64.19 101 SER A O 1
ATOM 720 N N . SER A 1 102 ? 8.478 13.138 -24.783 1.00 66.94 102 SER A N 1
ATOM 721 C CA . SER A 1 102 ? 8.156 13.769 -26.069 1.00 66.94 102 SER A CA 1
ATOM 722 C C . SER A 1 102 ? 6.640 13.802 -26.328 1.00 66.94 102 SER A C 1
ATOM 724 O O . SER A 1 102 ? 5.915 12.869 -25.981 1.00 66.94 102 SER A O 1
ATOM 726 N N . GLY A 1 103 ? 6.175 14.874 -26.981 1.00 71.38 103 GLY A N 1
ATOM 727 C CA . GLY A 1 103 ? 4.788 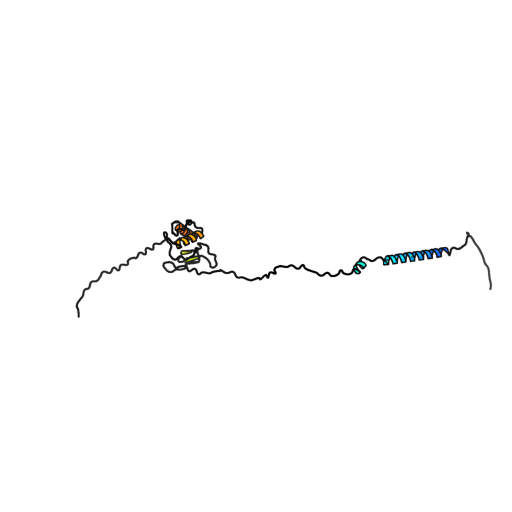15.043 -27.430 1.00 71.38 103 GLY A CA 1
ATOM 728 C C . GLY A 1 103 ? 3.773 15.421 -26.341 1.00 71.38 103 GLY A C 1
ATOM 729 O O . GLY A 1 103 ? 4.095 15.596 -25.167 1.00 71.38 103 GLY A O 1
ATOM 730 N N . THR A 1 104 ? 2.510 15.566 -26.747 1.00 81.94 104 THR A N 1
ATOM 731 C CA . THR A 1 104 ? 1.392 15.837 -25.832 1.00 81.94 104 THR A CA 1
ATOM 732 C C . THR A 1 104 ? 1.143 14.629 -24.929 1.00 81.94 104 THR A C 1
ATOM 734 O O . THR A 1 104 ? 1.032 13.502 -25.408 1.00 81.94 104 THR A O 1
ATOM 737 N N . SER A 1 105 ? 1.024 14.851 -23.619 1.00 85.25 105 SER A N 1
ATOM 738 C CA . SER A 1 105 ? 0.677 13.800 -22.655 1.00 85.25 105 SER A CA 1
ATOM 739 C C . SER A 1 105 ? -0.838 13.728 -22.466 1.00 85.25 105 SER A C 1
ATOM 741 O O . SER A 1 105 ? -1.432 14.639 -21.895 1.00 85.25 105 SER A O 1
ATOM 743 N N . VAL A 1 106 ? -1.460 12.647 -22.939 1.00 88.56 106 VAL A N 1
ATOM 744 C CA . VAL A 1 106 ? -2.905 12.398 -22.845 1.00 88.56 106 VAL A CA 1
ATOM 745 C C . VAL A 1 106 ? -3.156 11.211 -21.917 1.00 88.56 106 VAL A C 1
ATOM 747 O O . VAL A 1 106 ? -2.571 10.140 -22.093 1.00 88.56 106 VAL A O 1
ATOM 750 N N . VAL A 1 107 ? -4.046 11.375 -20.935 1.00 89.69 107 VAL A N 1
ATOM 751 C CA . VAL A 1 107 ? -4.511 10.260 -20.097 1.00 89.69 107 VAL A CA 1
ATOM 752 C C . VAL A 1 107 ? -5.450 9.392 -20.934 1.00 89.69 107 VAL A C 1
ATOM 754 O O . VAL A 1 107 ? -6.593 9.752 -21.191 1.00 89.69 107 VAL A O 1
ATOM 757 N N . THR A 1 108 ? -4.936 8.255 -21.391 1.00 91.00 108 THR A N 1
ATOM 758 C CA . THR A 1 108 ? -5.636 7.299 -22.262 1.00 91.00 108 THR A CA 1
ATOM 759 C C . THR A 1 108 ? -6.544 6.328 -21.507 1.00 91.00 108 THR A C 1
ATOM 761 O O . THR A 1 108 ? -7.475 5.795 -22.101 1.00 91.00 108 THR A O 1
ATOM 764 N N . ALA A 1 109 ? -6.288 6.085 -20.217 1.00 90.56 109 ALA A N 1
ATOM 765 C CA . ALA A 1 109 ? -7.161 5.289 -19.354 1.00 90.56 109 ALA A CA 1
ATOM 766 C C . ALA A 1 109 ? -6.932 5.625 -17.874 1.00 90.56 109 ALA A C 1
ATOM 768 O O . ALA A 1 109 ? -5.813 5.948 -17.470 1.00 90.56 109 ALA A O 1
ATOM 769 N N . GLN A 1 110 ? -7.969 5.464 -17.054 1.00 92.94 110 GLN A N 1
ATOM 770 C CA . GLN A 1 110 ? -7.835 5.333 -15.605 1.00 92.94 110 GLN A CA 1
ATOM 771 C C . GLN A 1 110 ? -7.906 3.843 -15.252 1.00 92.94 110 GLN A C 1
ATOM 773 O O . GLN A 1 110 ? -8.832 3.161 -15.681 1.00 92.94 110 GLN A O 1
ATOM 778 N N . LEU A 1 111 ? -6.910 3.337 -14.520 1.00 91.25 111 LEU A N 1
ATOM 779 C CA . LEU A 1 111 ? -6.752 1.902 -14.242 1.00 91.25 111 LEU A CA 1
ATOM 780 C C . LEU A 1 111 ? -7.092 1.544 -12.787 1.00 91.25 111 LEU A C 1
ATOM 782 O O . LEU A 1 111 ? -7.522 0.426 -12.527 1.00 91.25 111 LEU A O 1
ATOM 786 N N . THR A 1 112 ? -6.989 2.505 -11.862 1.00 93.31 112 THR A N 1
ATOM 787 C CA . THR A 1 112 ? -7.485 2.386 -10.481 1.00 93.31 112 THR A CA 1
ATOM 788 C C . THR A 1 112 ? -8.556 3.445 -10.192 1.00 93.31 112 THR A C 1
ATOM 790 O O . THR A 1 112 ? -8.372 4.626 -10.501 1.00 93.31 112 THR A O 1
ATOM 793 N N . ALA A 1 113 ? -9.677 3.045 -9.582 1.00 92.88 113 ALA A N 1
ATOM 794 C CA . ALA A 1 113 ? -10.782 3.943 -9.234 1.00 92.88 113 ALA A CA 1
ATOM 795 C C . ALA A 1 113 ? -10.467 4.816 -7.995 1.00 92.88 113 ALA A C 1
ATOM 797 O O . ALA A 1 113 ? -9.730 4.368 -7.109 1.00 92.88 113 ALA A O 1
ATOM 798 N N . PRO A 1 114 ? -11.028 6.037 -7.872 1.00 90.38 114 PRO A N 1
ATOM 799 C CA . PRO A 1 114 ? -10.816 6.885 -6.697 1.00 90.38 114 PRO A CA 1
ATOM 800 C C . PRO A 1 114 ? -11.297 6.203 -5.408 1.00 90.38 114 PRO A C 1
ATOM 802 O O . PRO A 1 114 ? -12.333 5.545 -5.405 1.00 90.38 114 PRO A O 1
ATOM 805 N N . GLY A 1 115 ? -10.551 6.361 -4.312 1.00 88.88 115 GLY A N 1
ATOM 806 C CA . GLY A 1 115 ? -10.851 5.712 -3.027 1.00 88.88 115 GLY A CA 1
ATOM 807 C C . GLY A 1 115 ? -10.377 4.257 -2.902 1.00 88.88 115 GLY A C 1
ATOM 808 O O . GLY A 1 115 ? -10.475 3.692 -1.816 1.00 88.88 115 GLY A O 1
ATOM 809 N N . SER A 1 116 ? -9.827 3.658 -3.965 1.00 90.69 116 SER A N 1
ATOM 810 C CA . SER A 1 116 ? -9.188 2.335 -3.891 1.00 90.69 116 SER A CA 1
ATOM 811 C C . SER A 1 116 ? -7.873 2.387 -3.106 1.00 90.69 116 SER A C 1
ATOM 813 O O . SER A 1 116 ? -7.137 3.373 -3.176 1.00 90.69 116 SER A O 1
ATOM 815 N N . ILE A 1 117 ? -7.535 1.291 -2.424 1.00 90.12 117 ILE A N 1
ATOM 816 C CA . ILE A 1 117 ? -6.197 1.082 -1.855 1.00 90.12 117 ILE A CA 1
ATOM 817 C C . ILE A 1 117 ? -5.226 0.759 -3.004 1.00 90.12 117 ILE A C 1
ATOM 819 O O . ILE A 1 117 ? -5.552 -0.035 -3.883 1.00 90.12 117 ILE A O 1
ATOM 823 N N . LEU A 1 118 ? -4.041 1.377 -3.001 1.00 90.12 118 LEU A N 1
ATOM 824 C CA . LEU A 1 118 ? -2.975 1.109 -3.970 1.00 90.12 118 LEU A CA 1
ATOM 825 C C . LEU A 1 118 ? -1.919 0.176 -3.368 1.00 90.12 118 LEU A C 1
ATOM 827 O O . LEU A 1 118 ? -1.283 0.514 -2.371 1.00 90.12 118 LEU A O 1
ATOM 831 N N . GLU A 1 119 ? -1.708 -0.972 -4.007 1.00 91.31 119 GLU A N 1
ATOM 832 C CA . GLU A 1 119 ? -0.627 -1.907 -3.680 1.00 91.31 119 GLU A CA 1
ATOM 833 C C . GLU A 1 119 ? 0.673 -1.569 -4.431 1.00 91.31 119 GLU A C 1
ATOM 835 O O . GLU A 1 119 ? 0.677 -0.852 -5.436 1.00 91.31 119 GLU A O 1
ATOM 840 N N . ALA A 1 120 ? 1.801 -2.110 -3.961 1.00 92.25 120 ALA A N 1
ATOM 841 C CA . ALA A 1 120 ? 3.092 -1.930 -4.616 1.00 92.25 120 ALA A CA 1
ATOM 842 C C . ALA A 1 120 ? 3.101 -2.596 -6.006 1.00 92.25 120 ALA A C 1
ATOM 844 O O . ALA A 1 120 ? 2.939 -3.807 -6.138 1.00 92.25 120 ALA A O 1
ATOM 845 N N . GLY A 1 121 ? 3.332 -1.790 -7.042 1.00 92.44 121 GLY A N 1
ATOM 846 C CA . GLY A 1 121 ? 3.293 -2.170 -8.454 1.00 92.44 121 GLY A CA 1
ATOM 847 C C . GLY A 1 121 ? 1.998 -1.783 -9.177 1.00 92.44 121 GLY A C 1
ATOM 848 O O . GLY A 1 121 ? 1.986 -1.788 -10.407 1.00 92.44 121 GLY A O 1
ATOM 849 N N . ALA A 1 122 ? 0.933 -1.417 -8.455 1.00 93.25 122 ALA A N 1
ATOM 850 C CA . ALA A 1 122 ? -0.404 -1.272 -9.027 1.00 93.25 122 ALA A CA 1
ATOM 851 C C . ALA A 1 122 ? -0.504 -0.157 -10.101 1.00 93.25 122 ALA A C 1
ATOM 853 O O . ALA A 1 122 ? 0.010 0.949 -9.899 1.00 93.25 122 ALA A O 1
ATOM 854 N N . PRO A 1 123 ? -1.191 -0.399 -11.236 1.00 93.50 123 PRO A N 1
ATOM 855 C CA . PRO A 1 123 ? -1.374 0.596 -12.288 1.00 93.50 123 PRO A CA 1
ATOM 856 C C . PRO A 1 123 ? -2.455 1.627 -11.927 1.00 93.50 123 PRO A C 1
ATOM 858 O O . PRO A 1 123 ? -3.629 1.297 -11.758 1.00 93.50 123 PRO A O 1
ATOM 861 N N . VAL A 1 124 ? -2.076 2.905 -11.867 1.00 92.50 124 VAL A N 1
ATOM 862 C CA . VAL A 1 124 ? -2.986 3.994 -11.466 1.00 92.50 124 VAL A CA 1
ATOM 863 C C . VAL A 1 124 ? -3.746 4.555 -12.673 1.00 92.50 124 VAL A C 1
ATOM 865 O O . VAL A 1 124 ? -4.977 4.599 -12.695 1.00 92.50 124 VAL A O 1
ATOM 868 N N . VAL A 1 125 ? -3.005 4.950 -13.710 1.00 91.88 125 VAL A N 1
ATOM 869 C CA . VAL A 1 125 ? -3.497 5.528 -14.974 1.00 91.88 125 VAL A CA 1
ATOM 870 C C . VAL A 1 125 ? -2.622 5.055 -16.134 1.00 91.88 125 VAL A C 1
ATOM 872 O O . VAL A 1 125 ? -1.494 4.621 -15.910 1.00 91.88 125 VAL A O 1
ATOM 875 N N . ALA A 1 126 ? -3.099 5.177 -17.372 1.00 90.50 126 ALA A N 1
ATOM 876 C CA . ALA A 1 126 ? -2.269 5.059 -18.568 1.00 90.50 126 ALA A CA 1
ATOM 877 C C . ALA A 1 126 ? -2.148 6.413 -19.277 1.00 90.50 126 ALA A C 1
ATOM 879 O O . ALA A 1 126 ? -3.166 7.021 -19.613 1.00 90.50 126 ALA A O 1
ATOM 880 N N . VAL A 1 127 ? -0.920 6.850 -19.560 1.00 90.25 127 VAL A N 1
ATOM 881 C CA . VAL A 1 127 ? -0.611 8.054 -20.347 1.00 90.25 127 VAL A CA 1
ATOM 882 C C . VAL A 1 127 ? -0.047 7.613 -21.694 1.00 90.25 127 VAL A C 1
ATOM 884 O O . VAL A 1 127 ? 0.902 6.831 -21.735 1.00 90.25 127 VAL A O 1
ATOM 887 N N . ASN A 1 128 ? -0.632 8.078 -22.800 1.00 89.12 128 ASN A N 1
ATOM 888 C CA . ASN A 1 128 ? -0.256 7.689 -24.168 1.00 89.12 128 ASN A CA 1
ATOM 889 C C . ASN A 1 128 ? -0.122 6.153 -24.347 1.00 89.12 128 ASN A C 1
ATOM 891 O O . ASN A 1 128 ? 0.831 5.662 -24.953 1.00 89.12 128 ASN A O 1
ATOM 895 N N . GLY A 1 129 ? -1.047 5.384 -23.758 1.00 87.06 129 GLY A N 1
ATOM 896 C CA . GLY A 1 129 ? -1.064 3.915 -23.782 1.00 87.06 129 GLY A CA 1
ATOM 897 C C . GLY A 1 129 ? -0.071 3.216 -22.839 1.00 87.06 129 GLY A C 1
ATOM 898 O O . GLY A 1 129 ? -0.060 1.988 -22.781 1.00 87.06 129 GLY A O 1
ATOM 899 N N . ARG A 1 130 ? 0.756 3.956 -22.087 1.00 87.69 130 ARG A N 1
ATOM 900 C CA . ARG A 1 130 ? 1.756 3.409 -21.152 1.00 87.69 130 ARG A CA 1
ATOM 901 C C . ARG A 1 130 ? 1.265 3.516 -19.703 1.00 87.69 130 ARG A C 1
ATOM 903 O O . ARG A 1 130 ? 0.827 4.598 -19.313 1.00 87.69 130 ARG A O 1
ATOM 910 N N . PRO A 1 131 ? 1.334 2.448 -18.889 1.00 91.56 131 PRO A N 1
ATOM 911 C CA . PRO A 1 131 ? 0.843 2.478 -17.518 1.00 91.56 131 PRO A CA 1
ATOM 912 C C . PRO A 1 131 ? 1.796 3.254 -16.600 1.00 91.56 131 PRO A C 1
ATOM 914 O O . PRO A 1 131 ? 3.016 3.115 -16.681 1.00 91.56 131 PRO A O 1
ATOM 917 N N . VAL A 1 132 ? 1.225 4.023 -15.679 1.00 91.12 132 VAL A N 1
ATOM 918 C CA . VAL A 1 132 ? 1.928 4.648 -14.557 1.00 91.12 132 VAL A CA 1
ATOM 919 C C . VAL A 1 132 ? 1.701 3.762 -13.336 1.00 91.12 132 VAL A C 1
ATOM 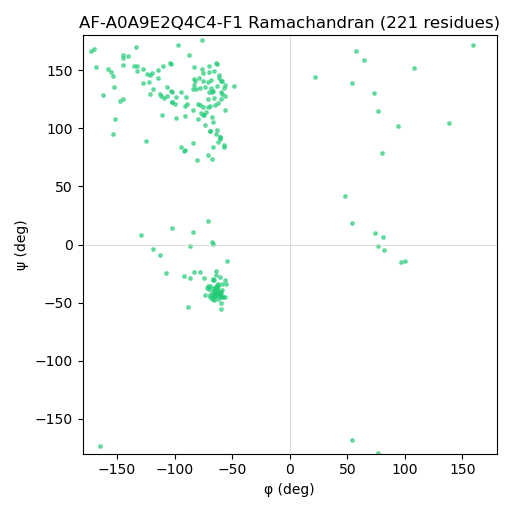921 O O . VAL A 1 132 ? 0.581 3.663 -12.831 1.00 91.12 132 VAL A O 1
ATOM 924 N N . LEU A 1 133 ? 2.759 3.077 -12.906 1.00 91.94 133 LEU A N 1
ATOM 925 C CA . LEU A 1 133 ? 2.727 2.105 -11.812 1.00 91.94 133 LEU A CA 1
ATOM 926 C C . LEU A 1 133 ? 3.115 2.778 -10.490 1.00 91.94 133 LEU A C 1
ATOM 928 O O . LEU A 1 133 ? 4.135 3.467 -10.421 1.00 91.94 133 LEU A O 1
ATOM 932 N N . ALA A 1 134 ? 2.326 2.568 -9.438 1.00 92.06 134 ALA A N 1
ATOM 933 C CA . ALA A 1 134 ? 2.651 3.030 -8.094 1.00 92.06 134 ALA A CA 1
ATOM 934 C C . ALA A 1 134 ? 3.737 2.133 -7.481 1.00 92.06 134 ALA A C 1
ATOM 936 O O . ALA A 1 134 ? 3.517 0.943 -7.283 1.00 92.06 134 ALA A O 1
ATOM 937 N N . LEU A 1 135 ? 4.905 2.688 -7.153 1.00 91.75 135 LEU A N 1
ATOM 938 C CA . LEU A 1 135 ? 5.971 1.980 -6.436 1.00 91.75 135 LEU A CA 1
ATOM 939 C C . LEU A 1 135 ? 6.312 2.728 -5.138 1.00 91.75 135 LEU A C 1
ATOM 941 O O . LEU A 1 135 ? 6.355 3.960 -5.157 1.00 91.75 135 LEU A O 1
ATOM 945 N N . PRO A 1 136 ? 6.564 2.020 -4.020 1.00 90.44 136 PRO A N 1
ATOM 946 C CA . PRO A 1 136 ? 6.997 2.660 -2.786 1.00 90.44 136 PRO A CA 1
ATOM 947 C C . PRO A 1 136 ? 8.417 3.221 -2.943 1.00 90.44 136 PRO A C 1
ATOM 949 O O . PRO A 1 136 ? 9.278 2.608 -3.573 1.00 90.44 136 PRO A O 1
ATOM 952 N N . GLY A 1 137 ? 8.656 4.391 -2.354 1.00 89.69 137 GLY A N 1
ATOM 953 C CA . GLY A 1 137 ? 9.926 5.106 -2.425 1.00 89.69 137 GLY A CA 1
ATOM 954 C C . GLY A 1 137 ? 9.946 6.323 -1.499 1.00 89.69 137 GLY A C 1
ATOM 955 O O . GLY A 1 137 ? 8.909 6.741 -0.987 1.00 89.69 137 GLY A O 1
ATOM 956 N N . GLN A 1 138 ? 11.134 6.878 -1.282 1.00 88.62 138 GLN A N 1
ATOM 957 C CA . GLN A 1 138 ? 11.380 8.066 -0.458 1.00 88.62 138 GLN A CA 1
ATOM 958 C C . GLN A 1 138 ? 11.339 9.365 -1.283 1.00 88.62 138 GLN A C 1
ATOM 960 O O . GLN A 1 138 ? 11.021 10.426 -0.751 1.00 88.62 138 GLN A O 1
ATOM 965 N N . PHE A 1 139 ? 11.643 9.293 -2.582 1.00 87.75 139 PHE A N 1
ATOM 966 C CA . PHE A 1 139 ? 11.688 10.436 -3.498 1.00 87.75 139 PHE A CA 1
ATOM 967 C C . PHE A 1 139 ? 11.113 10.085 -4.881 1.00 87.75 139 PHE A C 1
ATOM 969 O O . PHE A 1 139 ? 10.965 8.919 -5.248 1.00 87.75 139 PHE A O 1
ATOM 976 N N . ARG A 1 140 ? 10.769 11.103 -5.677 1.00 86.69 140 ARG A N 1
ATOM 977 C CA . ARG A 1 140 ? 10.266 10.915 -7.051 1.00 86.69 140 ARG A CA 1
ATOM 978 C C . ARG A 1 140 ? 11.403 10.542 -8.002 1.00 86.69 140 ARG A C 1
ATOM 980 O O . ARG A 1 140 ? 12.512 11.048 -7.856 1.00 86.69 140 ARG A O 1
ATOM 987 N N . ALA A 1 141 ? 11.105 9.738 -9.021 1.00 84.31 141 ALA A N 1
ATOM 988 C CA . ALA A 1 141 ? 12.011 9.565 -10.152 1.00 84.31 141 ALA A CA 1
ATOM 989 C C . ALA A 1 141 ? 12.254 10.920 -10.847 1.00 84.31 141 ALA A C 1
ATOM 991 O O . ALA A 1 141 ? 11.304 11.651 -11.131 1.00 84.31 141 ALA A O 1
ATOM 992 N N . TYR A 1 142 ? 13.526 11.244 -11.092 1.00 85.75 142 TYR A N 1
ATOM 993 C CA . TYR A 1 142 ? 13.982 12.525 -11.652 1.00 85.75 142 TYR A CA 1
ATOM 994 C C . TYR A 1 142 ? 14.723 12.380 -12.995 1.00 85.75 142 TYR A C 1
ATOM 996 O O . TYR A 1 142 ? 15.089 13.383 -13.603 1.00 85.75 142 TYR A O 1
ATOM 1004 N N . ARG A 1 143 ? 14.939 11.145 -13.466 1.00 88.50 143 ARG A N 1
ATOM 1005 C CA . ARG A 1 143 ? 15.461 10.801 -14.798 1.00 88.50 143 ARG A CA 1
ATOM 1006 C C . ARG A 1 143 ? 14.807 9.516 -15.307 1.00 88.50 143 ARG A C 1
ATOM 1008 O O . ARG A 1 143 ? 14.310 8.721 -14.508 1.00 88.50 143 ARG A O 1
ATOM 1015 N N . ASP A 1 144 ? 14.871 9.296 -16.617 1.00 88.81 144 ASP A N 1
ATOM 1016 C CA . ASP A 1 144 ? 14.635 7.976 -17.206 1.00 88.81 144 ASP A CA 1
ATOM 1017 C C . ASP A 1 144 ? 15.766 7.022 -16.783 1.00 88.81 144 ASP A C 1
ATOM 1019 O O . ASP A 1 144 ? 16.938 7.385 -16.881 1.00 88.81 144 ASP A O 1
ATOM 1023 N N . LEU A 1 145 ? 15.419 5.813 -16.324 1.00 90.31 145 LEU A N 1
ATOM 1024 C CA . LEU A 1 145 ? 16.377 4.797 -15.867 1.00 90.31 145 LEU A CA 1
ATOM 1025 C C . LEU A 1 145 ? 16.585 3.691 -16.907 1.00 90.31 145 LEU A C 1
ATOM 1027 O O . LEU A 1 145 ? 15.623 3.111 -17.419 1.00 90.31 145 LEU A O 1
ATOM 1031 N N . ARG A 1 146 ? 17.853 3.375 -17.179 1.00 91.25 146 ARG A N 1
ATOM 1032 C CA . ARG A 1 146 ? 18.324 2.541 -18.292 1.00 91.25 146 ARG A CA 1
ATOM 1033 C C . ARG A 1 146 ? 19.235 1.408 -17.794 1.00 91.25 146 ARG A C 1
ATOM 1035 O O . ARG A 1 146 ? 19.925 1.577 -16.790 1.00 91.25 146 ARG A O 1
ATOM 1042 N N . PRO A 1 147 ? 19.303 0.251 -18.482 1.00 90.56 147 PRO A N 1
ATOM 1043 C CA . PRO A 1 147 ? 20.271 -0.796 -18.153 1.00 90.56 147 PRO A CA 1
ATOM 1044 C C . PRO A 1 147 ? 21.710 -0.262 -18.178 1.00 90.56 147 PRO A C 1
ATOM 1046 O O . PRO A 1 147 ? 22.131 0.332 -19.166 1.00 90.56 147 PRO A O 1
ATOM 1049 N N . GLY A 1 148 ? 22.458 -0.494 -17.099 1.00 90.25 148 GLY A N 1
ATOM 1050 C CA . GLY A 1 148 ? 23.791 0.078 -16.881 1.00 90.25 148 GLY A CA 1
ATOM 1051 C C . GLY A 1 148 ? 23.827 1.349 -16.021 1.00 90.25 148 GLY A C 1
ATOM 1052 O O . GLY A 1 148 ? 24.897 1.666 -15.508 1.00 90.25 148 GLY A O 1
ATOM 1053 N N . ASP A 1 149 ? 22.698 2.034 -15.785 1.00 92.81 149 ASP A N 1
ATOM 1054 C CA . ASP A 1 149 ? 22.659 3.175 -14.858 1.00 92.81 149 ASP A CA 1
ATOM 1055 C C . ASP A 1 149 ? 23.034 2.765 -13.429 1.00 92.81 149 ASP A C 1
ATOM 1057 O O . ASP A 1 149 ? 22.657 1.691 -12.946 1.00 92.81 149 ASP A O 1
ATOM 1061 N N . THR A 1 150 ? 23.700 3.678 -12.722 1.00 93.31 150 THR A N 1
ATOM 1062 C CA . THR A 1 150 ? 23.962 3.576 -11.285 1.00 93.31 150 THR A CA 1
ATOM 1063 C C . THR A 1 150 ? 23.382 4.773 -10.527 1.00 93.31 150 THR A C 1
ATOM 1065 O O . THR A 1 150 ? 23.327 5.885 -11.060 1.00 93.31 150 THR A O 1
ATOM 1068 N N . GLY A 1 151 ? 22.911 4.563 -9.294 1.00 92.50 151 GLY A N 1
ATOM 1069 C CA . GLY A 1 151 ? 22.415 5.637 -8.426 1.00 92.50 151 GLY A CA 1
ATOM 1070 C C . GLY A 1 151 ? 21.477 5.195 -7.290 1.00 92.50 151 GLY A C 1
ATOM 1071 O O . GLY A 1 151 ? 21.046 4.040 -7.231 1.00 92.50 151 GLY A O 1
ATOM 1072 N N . PRO A 1 152 ? 21.132 6.120 -6.371 1.00 92.31 152 PRO A N 1
ATOM 1073 C CA . PRO A 1 152 ? 20.181 5.856 -5.287 1.00 92.31 152 PRO A CA 1
ATOM 1074 C C . PRO A 1 152 ? 18.755 5.629 -5.811 1.00 92.31 152 PRO A C 1
ATOM 1076 O O . PRO A 1 152 ? 17.996 4.858 -5.233 1.00 92.31 152 PRO A O 1
ATOM 1079 N N . ASP A 1 153 ? 18.399 6.251 -6.934 1.00 92.75 153 ASP A N 1
ATOM 1080 C CA . ASP A 1 153 ? 17.149 6.044 -7.670 1.00 92.75 153 ASP A CA 1
ATOM 1081 C C . ASP A 1 153 ? 17.015 4.623 -8.233 1.00 92.75 153 ASP A C 1
ATOM 1083 O O . ASP A 1 153 ? 15.934 4.034 -8.189 1.00 92.75 153 ASP A O 1
ATOM 1087 N N . VAL A 1 154 ? 18.121 4.034 -8.683 1.00 93.94 154 VAL A N 1
ATOM 1088 C CA . VAL A 1 154 ? 18.183 2.626 -9.088 1.00 93.94 154 VAL A CA 1
ATOM 1089 C C . VAL A 1 154 ? 18.043 1.690 -7.878 1.00 93.94 154 VAL A C 1
ATOM 1091 O O . VAL A 1 154 ? 17.381 0.657 -7.999 1.00 93.94 154 VAL A O 1
ATOM 1094 N N . SER A 1 155 ? 18.590 2.051 -6.708 1.00 92.56 155 SER A N 1
ATOM 1095 C CA . SER A 1 155 ? 18.332 1.327 -5.448 1.00 92.56 155 SER A CA 1
ATOM 1096 C C . SER A 1 155 ? 16.851 1.398 -5.068 1.00 92.56 155 SER A C 1
ATOM 1098 O O . SER A 1 155 ? 16.223 0.372 -4.834 1.00 92.56 155 SER A O 1
ATOM 1100 N N . GLN A 1 156 ? 16.245 2.587 -5.120 1.00 92.62 156 GLN A N 1
ATOM 1101 C CA . GLN A 1 156 ? 14.821 2.767 -4.835 1.00 92.62 156 GLN A CA 1
ATOM 1102 C C . GLN A 1 156 ? 13.926 1.974 -5.802 1.00 92.62 156 GLN A C 1
ATOM 1104 O O . GLN A 1 156 ? 12.959 1.351 -5.369 1.00 92.62 156 GLN A O 1
ATOM 1109 N N . LEU A 1 157 ? 14.255 1.935 -7.100 1.00 92.69 157 LEU A N 1
ATOM 1110 C CA . LEU A 1 157 ? 13.559 1.079 -8.067 1.00 92.69 157 LEU A CA 1
ATOM 1111 C C . LEU A 1 157 ? 13.677 -0.407 -7.686 1.00 92.69 157 LEU A C 1
ATOM 1113 O O . LEU A 1 157 ? 12.700 -1.147 -7.783 1.00 92.69 157 LEU A O 1
ATOM 1117 N N . GLN A 1 158 ? 14.851 -0.848 -7.229 1.00 93.38 158 GLN A N 1
ATOM 1118 C CA . GLN A 1 158 ? 15.081 -2.218 -6.767 1.00 93.38 158 GLN A CA 1
ATOM 1119 C C . GLN A 1 158 ? 14.274 -2.543 -5.505 1.00 93.38 158 GLN A C 1
ATOM 1121 O O . GLN A 1 158 ? 13.575 -3.557 -5.489 1.00 93.38 158 GLN A O 1
ATOM 1126 N N . GLN A 1 159 ? 14.274 -1.662 -4.505 1.00 92.31 159 GLN A N 1
ATOM 1127 C CA . GLN A 1 159 ? 13.448 -1.781 -3.302 1.00 92.31 159 GLN A CA 1
ATOM 1128 C C . GLN A 1 159 ? 11.946 -1.822 -3.640 1.00 92.31 159 GLN A C 1
ATOM 1130 O O . GLN A 1 159 ? 11.222 -2.692 -3.150 1.00 92.31 159 GLN A O 1
ATOM 1135 N N . GLY A 1 160 ? 11.487 -0.941 -4.534 1.00 92.75 160 GLY A N 1
ATOM 1136 C CA . GLY A 1 160 ? 10.108 -0.913 -5.022 1.00 92.75 160 GLY A CA 1
ATOM 1137 C C . GLY A 1 160 ? 9.702 -2.207 -5.730 1.00 92.75 160 GLY A C 1
ATOM 1138 O O . GLY A 1 160 ? 8.621 -2.729 -5.471 1.00 92.75 160 GLY A O 1
ATOM 1139 N N . LEU A 1 161 ? 10.584 -2.779 -6.558 1.00 92.88 161 LEU A N 1
ATOM 1140 C CA . LEU A 1 161 ? 10.359 -4.072 -7.218 1.00 92.88 161 LEU A CA 1
ATOM 1141 C C . LEU A 1 161 ? 10.322 -5.245 -6.220 1.00 92.88 161 LEU A C 1
ATOM 1143 O O . LEU A 1 161 ? 9.493 -6.140 -6.379 1.00 92.88 161 LEU A O 1
ATOM 1147 N N . ARG A 1 162 ? 11.147 -5.241 -5.159 1.00 91.75 162 ARG A N 1
ATOM 1148 C CA . ARG A 1 162 ? 11.032 -6.242 -4.072 1.00 91.75 162 ARG A CA 1
ATOM 1149 C C . ARG A 1 162 ? 9.664 -6.182 -3.397 1.00 91.75 162 ARG A C 1
ATOM 1151 O O . ARG A 1 162 ? 9.093 -7.227 -3.099 1.00 91.75 162 ARG A O 1
ATOM 1158 N N . ALA A 1 163 ? 9.136 -4.977 -3.167 1.00 91.81 163 ALA A N 1
ATOM 1159 C CA . ALA A 1 163 ? 7.838 -4.784 -2.521 1.00 91.81 163 ALA A CA 1
ATOM 1160 C C . ALA A 1 163 ? 6.666 -5.355 -3.343 1.00 91.81 163 ALA A C 1
ATOM 1162 O O . ALA A 1 163 ? 5.649 -5.718 -2.762 1.00 91.81 163 ALA A O 1
ATOM 1163 N N . THR A 1 164 ? 6.821 -5.521 -4.664 1.00 91.81 164 THR A N 1
ATOM 1164 C CA . THR A 1 164 ? 5.841 -6.220 -5.521 1.00 91.81 164 THR A CA 1
ATOM 1165 C C . THR A 1 164 ? 6.022 -7.753 -5.521 1.00 91.81 164 THR A C 1
ATOM 1167 O O . THR A 1 164 ? 5.493 -8.442 -6.394 1.00 91.81 164 THR A O 1
ATOM 1170 N N . GLY A 1 165 ? 6.850 -8.303 -4.623 1.00 90.56 165 GLY A N 1
ATOM 1171 C CA . GLY A 1 165 ? 7.184 -9.730 -4.553 1.00 90.56 165 GLY A CA 1
ATOM 1172 C C . GLY A 1 165 ? 8.140 -10.233 -5.646 1.00 90.56 165 GLY A C 1
ATOM 1173 O O . GLY A 1 165 ? 8.325 -11.444 -5.785 1.00 90.56 165 GLY A O 1
ATOM 1174 N N . LEU A 1 166 ? 8.753 -9.349 -6.445 1.00 90.31 166 LEU A N 1
ATOM 1175 C CA . LEU A 1 166 ? 9.674 -9.761 -7.507 1.00 90.31 166 LEU A CA 1
ATOM 1176 C C . LEU A 1 166 ? 11.091 -10.014 -6.979 1.00 90.31 166 LEU A C 1
ATOM 1178 O O . LEU A 1 166 ? 11.654 -9.235 -6.212 1.00 90.31 166 LEU A O 1
ATOM 1182 N N . ALA A 1 167 ? 11.700 -11.100 -7.459 1.00 84.19 167 ALA A N 1
ATOM 1183 C CA . ALA A 1 167 ? 13.073 -11.458 -7.128 1.00 84.19 167 ALA A CA 1
ATOM 1184 C C . ALA A 1 167 ? 14.078 -10.454 -7.726 1.00 84.19 167 ALA A C 1
ATOM 1186 O O . ALA A 1 167 ? 14.315 -10.425 -8.936 1.00 84.19 167 ALA A O 1
ATOM 1187 N N . ILE A 1 168 ? 14.694 -9.669 -6.844 1.00 84.38 168 ILE A N 1
ATOM 1188 C CA . ILE A 1 168 ? 15.831 -8.774 -7.090 1.00 84.38 168 ILE A CA 1
ATOM 1189 C C . ILE A 1 168 ? 17.030 -9.323 -6.293 1.00 84.38 168 ILE A C 1
ATOM 1191 O O . ILE A 1 168 ? 16.812 -9.804 -5.176 1.00 84.38 168 ILE A O 1
ATOM 1195 N N . PRO A 1 169 ? 18.281 -9.262 -6.800 1.00 74.44 169 PRO A N 1
ATOM 1196 C CA . PRO A 1 169 ? 19.468 -9.672 -6.044 1.00 74.44 169 PRO A CA 1
ATOM 1197 C C . PRO A 1 169 ? 19.488 -9.070 -4.634 1.00 74.44 169 PRO A C 1
ATOM 1199 O O . PRO A 1 169 ? 19.149 -7.902 -4.452 1.00 74.44 169 PRO A O 1
ATOM 1202 N N . ALA A 1 170 ? 19.831 -9.873 -3.621 1.00 60.81 170 ALA A N 1
ATOM 1203 C CA . ALA A 1 170 ? 19.665 -9.502 -2.207 1.00 60.81 170 ALA A CA 1
ATOM 1204 C C . ALA A 1 170 ? 20.375 -8.189 -1.829 1.00 60.81 170 ALA A C 1
ATOM 1206 O O . ALA A 1 170 ? 19.905 -7.447 -0.972 1.00 60.81 170 ALA A O 1
ATOM 1207 N N . ARG A 1 171 ? 21.477 -7.891 -2.516 1.00 63.50 171 ARG A N 1
ATOM 1208 C CA . ARG A 1 171 ? 22.198 -6.629 -2.438 1.00 63.50 171 ARG A CA 1
ATOM 1209 C C . ARG A 1 171 ? 21.650 -5.677 -3.503 1.00 63.50 171 ARG A C 1
ATOM 1211 O O . ARG A 1 171 ? 21.691 -5.996 -4.687 1.00 63.50 171 ARG A O 1
ATOM 1218 N N . GLU A 1 172 ? 21.113 -4.530 -3.096 1.00 65.94 172 GLU A N 1
ATOM 1219 C CA . GLU A 1 172 ? 20.877 -3.426 -4.032 1.00 65.94 172 GLU A CA 1
ATOM 1220 C C . GLU A 1 172 ? 22.162 -2.618 -4.197 1.00 65.94 172 GLU A C 1
ATOM 1222 O O . GLU A 1 172 ? 22.409 -1.635 -3.509 1.00 65.94 172 GLU A O 1
ATOM 1227 N N . ASP A 1 173 ? 22.993 -3.055 -5.143 1.00 75.31 173 ASP A N 1
ATOM 1228 C CA . ASP A 1 173 ? 24.250 -2.401 -5.532 1.00 75.31 173 ASP A CA 1
ATOM 1229 C C . ASP A 1 173 ? 24.030 -1.078 -6.301 1.00 75.31 173 ASP A C 1
ATOM 1231 O O . ASP A 1 173 ? 24.883 -0.652 -7.080 1.00 75.31 173 ASP A O 1
ATOM 1235 N N . GLY A 1 174 ? 22.846 -0.466 -6.176 1.00 84.94 174 GLY A N 1
ATOM 1236 C CA . GLY A 1 174 ? 22.446 0.752 -6.885 1.00 84.94 174 GLY A CA 1
ATOM 1237 C C . GLY A 1 174 ? 22.585 0.681 -8.410 1.00 84.94 174 GLY A C 1
ATOM 1238 O O . GLY A 1 174 ? 22.653 1.726 -9.038 1.00 84.94 174 GLY A O 1
ATOM 1239 N N . THR A 1 175 ? 22.675 -0.514 -9.008 1.00 91.94 175 THR A N 1
ATOM 1240 C CA . THR A 1 175 ? 23.114 -0.721 -10.403 1.00 91.94 175 THR A CA 1
ATOM 1241 C C . THR A 1 175 ? 22.047 -1.436 -11.233 1.00 91.94 175 THR A C 1
ATOM 1243 O O . THR A 1 175 ? 21.542 -2.488 -10.829 1.00 91.94 175 THR A O 1
ATOM 1246 N N . PHE A 1 176 ? 21.693 -0.902 -12.406 1.00 91.56 176 PHE A N 1
ATOM 1247 C CA . PHE A 1 176 ? 20.613 -1.417 -13.257 1.00 91.56 176 PHE A CA 1
ATOM 1248 C C . PHE A 1 176 ? 21.099 -2.618 -14.083 1.00 91.56 176 PHE A C 1
ATOM 1250 O O . PHE A 1 176 ? 21.310 -2.545 -15.295 1.00 91.56 176 PHE A O 1
ATOM 1257 N N . GLY A 1 177 ? 21.275 -3.751 -13.404 1.00 90.25 177 GLY A N 1
ATOM 1258 C CA . GLY A 1 177 ? 21.676 -5.016 -14.012 1.00 90.25 177 GLY A CA 1
ATOM 1259 C C . GLY A 1 177 ? 20.560 -5.738 -14.780 1.00 90.25 177 GLY A C 1
ATOM 1260 O O . GLY A 1 177 ? 19.381 -5.367 -14.770 1.00 90.25 177 GLY A O 1
ATOM 1261 N N . THR A 1 178 ? 20.935 -6.853 -15.411 1.00 90.56 178 THR A N 1
ATOM 1262 C CA . THR A 1 178 ? 20.037 -7.727 -16.188 1.00 90.56 178 THR A CA 1
ATOM 1263 C C . THR A 1 178 ? 18.869 -8.281 -15.367 1.00 90.56 178 THR A C 1
ATOM 1265 O O . THR A 1 178 ? 17.763 -8.410 -15.897 1.00 90.56 178 THR A O 1
ATOM 1268 N N . ALA A 1 179 ? 19.085 -8.556 -14.075 1.00 90.44 179 ALA A N 1
ATOM 1269 C CA . ALA A 1 179 ? 18.051 -9.001 -13.141 1.00 90.44 179 ALA A CA 1
ATOM 1270 C C . ALA A 1 179 ? 16.985 -7.917 -12.903 1.00 90.44 179 ALA A C 1
ATOM 1272 O O . ALA A 1 179 ? 15.795 -8.189 -13.055 1.00 90.44 179 ALA A O 1
ATOM 1273 N N . THR A 1 180 ? 17.400 -6.674 -12.639 1.00 92.00 180 THR A N 1
ATOM 1274 C CA . THR A 1 180 ? 16.506 -5.512 -12.502 1.00 92.00 180 THR A CA 1
ATOM 1275 C C . THR A 1 180 ? 15.691 -5.311 -13.781 1.00 92.00 180 THR A C 1
ATOM 1277 O O . THR A 1 180 ? 14.467 -5.205 -13.728 1.00 92.00 180 THR A O 1
ATOM 1280 N N . ALA A 1 181 ? 16.327 -5.406 -14.955 1.00 92.12 181 ALA A N 1
ATOM 1281 C CA . ALA A 1 181 ? 15.632 -5.347 -16.243 1.00 92.12 181 ALA A CA 1
ATOM 1282 C C . ALA A 1 181 ? 14.615 -6.493 -16.442 1.00 92.12 181 ALA A C 1
ATOM 1284 O O . ALA A 1 181 ? 13.549 -6.291 -17.027 1.00 92.12 181 ALA A O 1
ATOM 1285 N N . ALA A 1 182 ? 14.915 -7.701 -15.956 1.00 92.19 182 ALA A N 1
ATOM 1286 C CA . ALA A 1 182 ? 13.994 -8.836 -16.001 1.00 92.19 182 ALA A CA 1
ATOM 1287 C C . ALA A 1 182 ? 12.810 -8.677 -15.030 1.00 92.19 182 ALA A C 1
ATOM 1289 O O . ALA A 1 182 ? 11.694 -9.065 -15.378 1.00 92.19 182 ALA A O 1
ATOM 1290 N N . ALA A 1 183 ? 13.025 -8.074 -13.858 1.00 93.38 183 ALA A N 1
ATOM 1291 C CA . ALA A 1 183 ? 11.968 -7.737 -12.910 1.00 93.38 183 ALA A CA 1
ATOM 1292 C C . ALA A 1 183 ? 11.037 -6.642 -13.459 1.00 93.38 183 ALA A C 1
ATOM 1294 O O . ALA A 1 183 ? 9.828 -6.849 -13.480 1.00 93.38 183 ALA A O 1
ATOM 1295 N N . VAL A 1 184 ? 11.571 -5.553 -14.028 1.00 93.56 184 VAL A N 1
ATOM 1296 C CA . VAL A 1 184 ? 10.761 -4.519 -14.710 1.00 93.56 184 VAL A CA 1
ATOM 1297 C C . VAL A 1 184 ? 9.903 -5.140 -15.824 1.00 93.56 184 VAL A C 1
ATOM 1299 O O . VAL A 1 184 ? 8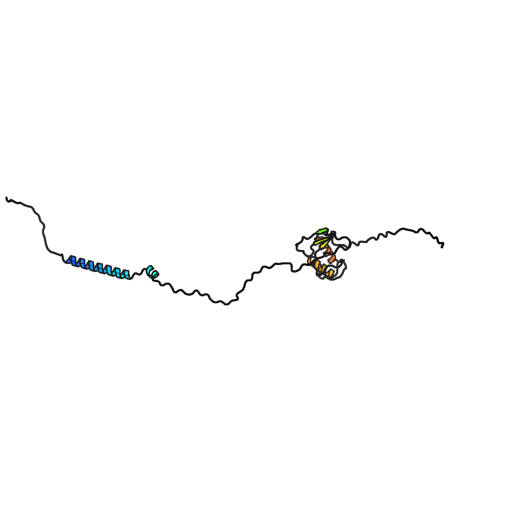.697 -4.904 -15.884 1.00 93.56 184 VAL A O 1
ATOM 1302 N N . ARG A 1 185 ? 10.479 -6.021 -16.661 1.00 93.50 185 ARG A N 1
ATOM 1303 C CA . ARG A 1 185 ? 9.717 -6.767 -17.685 1.00 93.50 185 ARG A CA 1
ATOM 1304 C C . ARG A 1 185 ? 8.646 -7.694 -17.098 1.00 93.50 185 ARG A C 1
ATOM 1306 O O . ARG A 1 185 ? 7.602 -7.863 -17.722 1.00 93.50 185 ARG A O 1
ATOM 1313 N N . ARG A 1 186 ? 8.880 -8.302 -15.928 1.00 94.50 186 ARG A N 1
ATOM 1314 C CA . ARG A 1 186 ? 7.872 -9.113 -15.220 1.00 94.50 186 ARG A CA 1
ATOM 1315 C C . ARG A 1 186 ? 6.736 -8.253 -14.665 1.00 94.50 186 ARG A C 1
ATOM 1317 O O . ARG A 1 186 ? 5.591 -8.649 -14.846 1.00 94.50 186 ARG A O 1
ATOM 1324 N N . LEU A 1 187 ? 7.041 -7.103 -14.058 1.00 94.62 187 LEU A N 1
ATOM 1325 C CA . LEU A 1 187 ? 6.053 -6.191 -13.473 1.00 94.62 187 LEU A CA 1
ATOM 1326 C C . LEU A 1 187 ? 5.055 -5.693 -14.527 1.00 94.62 187 LEU A C 1
ATOM 1328 O O . LEU A 1 187 ? 3.857 -5.921 -14.394 1.00 94.62 187 LEU A O 1
ATOM 1332 N N . TYR A 1 188 ? 5.547 -5.096 -15.619 1.00 94.31 188 TYR A N 1
ATOM 1333 C CA . TYR A 1 188 ? 4.683 -4.602 -16.699 1.00 94.31 188 TYR A CA 1
ATOM 1334 C C . TYR A 1 188 ? 3.810 -5.722 -17.286 1.00 94.31 188 TYR A C 1
ATOM 1336 O O . TYR A 1 188 ? 2.598 -5.552 -17.427 1.00 94.31 188 TYR A O 1
ATOM 1344 N N . ARG A 1 189 ? 4.402 -6.899 -17.544 1.00 94.06 189 ARG A N 1
ATOM 1345 C CA . ARG A 1 189 ? 3.676 -8.058 -18.086 1.00 94.06 189 ARG A CA 1
ATOM 1346 C C . ARG A 1 189 ? 2.635 -8.617 -17.112 1.00 94.06 189 ARG A C 1
ATOM 1348 O O . ARG A 1 189 ? 1.617 -9.124 -17.570 1.00 94.06 189 ARG A O 1
ATOM 1355 N N . GLY A 1 190 ? 2.859 -8.509 -15.801 1.00 92.75 190 GLY A N 1
ATOM 1356 C CA . GLY A 1 190 ? 1.882 -8.878 -14.770 1.00 92.75 190 GLY A CA 1
ATOM 1357 C C . GLY A 1 190 ? 0.580 -8.076 -14.858 1.00 92.75 190 GLY A C 1
ATOM 1358 O O . GLY A 1 190 ? -0.480 -8.604 -14.542 1.00 92.75 190 GLY A O 1
ATOM 1359 N N . HIS A 1 191 ? 0.646 -6.850 -15.383 1.00 91.69 191 HIS A N 1
ATOM 1360 C CA . HIS A 1 191 ? -0.513 -5.993 -15.648 1.00 91.69 191 HIS A CA 1
ATOM 1361 C C . HIS A 1 191 ? -0.922 -5.959 -17.135 1.00 91.69 191 HIS A C 1
ATOM 1363 O O . HIS A 1 191 ? -1.693 -5.095 -17.536 1.00 91.69 191 HIS A O 1
ATOM 1369 N N . GLY A 1 192 ? -0.415 -6.883 -17.964 1.00 92.00 192 GLY A N 1
ATOM 1370 C CA . GLY A 1 192 ? -0.762 -6.987 -19.389 1.00 92.00 192 GLY A CA 1
ATOM 1371 C C . GLY A 1 192 ? -0.026 -6.020 -20.328 1.00 92.00 192 GLY A C 1
ATOM 1372 O O . GLY A 1 192 ? -0.329 -5.988 -21.518 1.00 92.00 192 GLY A O 1
ATOM 1373 N N . PHE A 1 193 ? 0.956 -5.260 -19.835 1.00 91.31 193 PHE A N 1
ATOM 1374 C CA . PHE A 1 193 ? 1.697 -4.271 -20.623 1.00 91.31 193 PHE A CA 1
ATOM 1375 C C . PHE A 1 193 ? 3.099 -4.756 -21.023 1.00 91.31 193 PHE A C 1
ATOM 1377 O O . PHE A 1 193 ? 3.733 -5.563 -20.341 1.00 91.31 193 PHE A O 1
ATOM 1384 N N . SER A 1 194 ? 3.634 -4.192 -22.105 1.00 91.44 194 SER A N 1
ATOM 1385 C CA . SER A 1 194 ? 5.058 -4.302 -22.440 1.00 91.44 194 SER A CA 1
ATOM 1386 C C . SER A 1 194 ? 5.860 -3.241 -21.687 1.00 91.44 194 SER A C 1
ATOM 1388 O O . SER A 1 194 ? 5.483 -2.069 -21.671 1.00 91.44 194 SER A O 1
ATOM 1390 N N . ALA A 1 195 ? 6.981 -3.636 -21.079 1.00 88.50 195 ALA A N 1
ATOM 1391 C CA . ALA A 1 195 ? 7.905 -2.684 -20.466 1.00 88.50 195 ALA A CA 1
ATOM 1392 C C . ALA A 1 195 ? 8.553 -1.776 -21.529 1.00 88.50 195 ALA A C 1
ATOM 1394 O O . ALA A 1 195 ? 8.796 -2.246 -22.644 1.00 88.50 195 ALA A O 1
ATOM 1395 N N . PRO A 1 196 ? 8.898 -0.518 -21.193 1.00 82.62 196 PRO A N 1
ATOM 1396 C CA . PRO A 1 196 ? 9.670 0.346 -22.075 1.00 82.62 196 PRO A CA 1
ATOM 1397 C C . PRO A 1 196 ? 10.999 -0.307 -22.471 1.00 82.62 196 PRO A C 1
ATOM 1399 O O . PRO A 1 196 ? 11.876 -0.528 -21.637 1.00 82.62 196 PRO A O 1
ATOM 1402 N N . THR A 1 197 ? 11.159 -0.598 -23.757 1.00 77.00 197 THR A N 1
ATOM 1403 C CA . THR A 1 197 ? 12.474 -0.677 -24.389 1.00 77.00 197 THR A CA 1
ATOM 1404 C C . THR A 1 197 ? 12.928 0.724 -24.770 1.00 77.00 197 THR A C 1
ATOM 1406 O O . THR A 1 197 ? 12.106 1.592 -25.082 1.00 77.00 197 THR A O 1
ATOM 1409 N N . GLU A 1 198 ? 14.244 0.930 -24.816 1.00 65.62 198 GLU A N 1
ATOM 1410 C CA . GLU A 1 198 ? 14.795 2.037 -25.586 1.00 65.62 198 GLU A CA 1
ATOM 1411 C C . GLU A 1 198 ? 14.450 1.822 -27.058 1.00 65.62 198 GLU A C 1
ATOM 1413 O O . GLU A 1 198 ? 15.104 1.075 -27.783 1.00 65.62 198 GLU A O 1
ATOM 1418 N N . THR A 1 199 ? 13.390 2.493 -27.501 1.00 47.97 199 THR A N 1
ATOM 1419 C CA . THR A 1 199 ? 13.299 2.870 -28.903 1.00 47.97 199 THR A CA 1
ATOM 1420 C C . THR A 1 199 ? 14.365 3.933 -29.086 1.00 47.97 199 THR A C 1
ATOM 1422 O O . THR A 1 199 ? 14.148 5.092 -28.733 1.00 47.97 199 THR A O 1
ATOM 1425 N N . THR A 1 200 ? 15.534 3.538 -29.591 1.00 40.34 200 THR A N 1
ATOM 1426 C CA . THR A 1 200 ? 16.449 4.494 -30.203 1.00 40.34 200 THR A CA 1
ATOM 1427 C C . THR A 1 200 ? 15.692 5.094 -31.375 1.00 40.34 200 THR A C 1
ATOM 1429 O O . THR A 1 200 ? 15.677 4.541 -32.473 1.00 40.34 200 THR A O 1
ATOM 1432 N N . THR A 1 201 ? 15.012 6.212 -31.125 1.00 43.53 201 THR A N 1
ATOM 1433 C CA . THR A 1 201 ? 14.524 7.086 -32.178 1.00 43.53 201 THR A CA 1
ATOM 1434 C C . THR A 1 201 ? 15.766 7.657 -32.835 1.00 43.53 201 THR A C 1
ATOM 1436 O O . THR A 1 201 ? 16.225 8.750 -32.506 1.00 43.53 201 THR A O 1
ATOM 1439 N N . SER A 1 202 ? 16.320 6.887 -33.772 1.00 38.06 202 SER A N 1
ATOM 1440 C CA . SER A 1 202 ? 17.049 7.422 -34.904 1.00 38.06 202 SER A CA 1
ATOM 1441 C C . SER A 1 202 ? 16.076 8.349 -35.613 1.00 38.06 202 SER A C 1
ATOM 1443 O O . SER A 1 202 ? 15.372 7.960 -36.543 1.00 38.06 202 SER A O 1
ATOM 1445 N N . ALA A 1 203 ? 16.003 9.582 -35.116 1.00 46.84 203 ALA A N 1
ATOM 1446 C CA . ALA A 1 203 ? 15.527 10.703 -35.880 1.00 46.84 203 ALA A CA 1
ATOM 1447 C C . ALA A 1 203 ? 16.495 10.798 -37.053 1.00 46.84 203 ALA A C 1
ATOM 1449 O O . ALA A 1 203 ? 17.558 11.409 -36.949 1.00 46.84 203 ALA A O 1
ATOM 1450 N N . THR A 1 204 ? 16.156 10.107 -38.141 1.00 36.41 204 THR A N 1
ATOM 1451 C CA . THR A 1 204 ? 16.779 10.308 -39.436 1.00 36.41 204 THR A CA 1
ATOM 1452 C C . THR A 1 204 ? 16.492 11.752 -39.791 1.00 36.41 204 THR A C 1
ATOM 1454 O O . THR A 1 204 ? 15.439 12.077 -40.346 1.00 36.41 204 THR A O 1
ATOM 1457 N N . SER A 1 205 ? 17.434 12.618 -39.421 1.00 44.84 205 SER A N 1
ATOM 1458 C CA . SER A 1 205 ? 17.620 13.939 -39.981 1.00 44.84 205 SER A CA 1
ATOM 1459 C C . SER A 1 205 ? 17.809 13.733 -41.475 1.00 44.84 205 SER A C 1
ATOM 1461 O O . SER A 1 205 ? 18.914 13.577 -41.987 1.00 44.84 205 SER A O 1
ATOM 1463 N N . THR A 1 206 ? 16.675 13.657 -42.166 1.00 47.66 206 THR A N 1
ATOM 1464 C CA . THR A 1 206 ? 16.610 13.696 -43.614 1.00 47.66 206 THR A CA 1
ATOM 1465 C C . THR A 1 206 ? 17.111 15.078 -43.966 1.00 47.66 206 THR A C 1
ATOM 1467 O O . THR A 1 206 ? 16.372 16.056 -43.862 1.00 47.66 206 THR A O 1
ATOM 1470 N N . THR A 1 207 ? 18.404 15.158 -44.271 1.00 50.69 207 THR A N 1
ATOM 1471 C CA . THR A 1 207 ? 19.070 16.375 -44.711 1.00 50.69 207 THR A CA 1
ATOM 1472 C C . THR A 1 207 ? 18.425 16.787 -46.024 1.00 50.69 207 THR A C 1
ATOM 1474 O O . THR A 1 207 ? 18.854 16.371 -47.099 1.00 50.69 207 THR A O 1
ATOM 1477 N N . GLY A 1 208 ? 17.357 17.579 -45.919 1.00 45.00 208 GLY A N 1
ATOM 1478 C CA . GLY A 1 208 ? 16.709 18.268 -47.022 1.00 45.00 208 GLY A CA 1
ATOM 1479 C C . GLY A 1 208 ? 17.658 19.331 -47.546 1.00 45.00 208 GLY A C 1
ATOM 1480 O O . GLY A 1 208 ? 17.502 20.512 -47.247 1.00 45.00 208 GLY A O 1
ATOM 1481 N N . ALA A 1 209 ? 18.692 18.888 -48.256 1.00 48.62 209 ALA A N 1
ATOM 1482 C CA . ALA A 1 209 ? 19.680 19.755 -48.859 1.00 48.62 209 ALA A CA 1
ATOM 1483 C C . ALA A 1 209 ? 18.974 20.647 -49.893 1.00 48.62 209 ALA A C 1
ATOM 1485 O O . ALA A 1 209 ? 18.364 20.114 -50.825 1.00 48.62 209 ALA A O 1
ATOM 1486 N N . PRO A 1 210 ? 19.043 21.983 -49.771 1.00 54.28 210 PRO A N 1
ATOM 1487 C CA . PRO A 1 210 ? 18.565 22.862 -50.823 1.00 54.28 210 PRO A CA 1
ATOM 1488 C C . PRO A 1 210 ? 19.509 22.735 -52.023 1.00 54.28 210 PRO A C 1
ATOM 1490 O O . PRO A 1 210 ? 20.575 23.349 -52.066 1.00 54.28 210 PRO A O 1
ATOM 1493 N N . SER A 1 211 ? 19.133 21.912 -53.003 1.00 53.44 211 SER A N 1
ATOM 1494 C CA . SER A 1 211 ? 19.838 21.793 -54.282 1.00 53.44 211 SER A CA 1
ATOM 1495 C C . SER A 1 211 ? 19.616 23.049 -55.132 1.00 53.44 211 SER A C 1
ATOM 1497 O O . SER A 1 211 ? 18.810 23.051 -56.058 1.00 53.44 211 SER A O 1
ATOM 1499 N N . GLY A 1 212 ? 20.327 24.125 -54.793 1.00 45.97 212 GLY A N 1
ATOM 1500 C CA . GLY A 1 212 ? 20.325 25.404 -55.502 1.00 45.97 212 GLY A CA 1
ATOM 1501 C C . GLY A 1 212 ? 21.739 25.807 -55.912 1.00 45.97 212 GLY A C 1
ATOM 1502 O O . GLY A 1 212 ? 22.435 26.478 -55.156 1.00 45.97 212 GLY A O 1
ATOM 1503 N N . GLY A 1 213 ? 22.165 25.382 -57.105 1.00 42.81 213 GLY A N 1
ATOM 1504 C CA . GLY A 1 213 ? 23.367 25.921 -57.751 1.00 42.81 213 GLY A CA 1
ATOM 1505 C C . GLY A 1 213 ? 23.144 27.372 -58.213 1.00 42.81 213 GLY A C 1
ATOM 1506 O O . GLY A 1 213 ? 21.998 27.755 -58.454 1.00 42.81 213 GLY A O 1
ATOM 1507 N N . PRO A 1 214 ? 24.202 28.194 -58.321 1.00 54.16 214 PRO A N 1
ATOM 1508 C CA . PRO A 1 214 ? 24.048 29.635 -58.488 1.00 54.16 214 PRO A CA 1
ATOM 1509 C C . PRO A 1 214 ? 23.811 30.053 -59.949 1.00 54.16 214 PRO A C 1
ATOM 1511 O O . PRO A 1 214 ? 24.501 29.552 -60.841 1.00 54.16 214 PRO A O 1
ATOM 1514 N N . PRO A 1 215 ? 22.955 31.058 -60.210 1.00 54.97 215 PRO A N 1
ATOM 1515 C CA . PRO A 1 215 ? 23.199 31.974 -61.310 1.00 54.97 215 PRO A CA 1
ATOM 1516 C C . PRO A 1 215 ? 24.395 32.861 -60.939 1.00 54.97 215 PRO A C 1
ATOM 1518 O O . PRO A 1 215 ? 24.423 33.500 -59.886 1.00 54.97 215 PRO A O 1
ATOM 1521 N N . THR A 1 216 ? 25.399 32.876 -61.809 1.00 58.66 216 THR A N 1
ATOM 1522 C CA . THR A 1 216 ? 26.374 33.968 -61.827 1.00 58.66 216 THR A CA 1
ATOM 1523 C C . THR A 1 216 ? 25.729 35.146 -62.533 1.00 58.66 216 THR A C 1
ATOM 1525 O O . THR A 1 216 ? 25.167 34.955 -63.602 1.00 58.66 216 THR A O 1
ATOM 1528 N N . ASP A 1 217 ? 25.860 36.340 -61.970 1.00 55.25 217 ASP A N 1
ATOM 1529 C CA . ASP A 1 217 ? 25.923 37.560 -62.764 1.00 55.25 217 ASP A CA 1
ATOM 1530 C C . ASP A 1 217 ? 26.888 38.518 -62.071 1.00 55.25 217 ASP A C 1
ATOM 1532 O O . ASP A 1 217 ? 26.775 38.801 -60.876 1.00 55.25 217 ASP A O 1
ATOM 1536 N N . ALA A 1 218 ? 27.881 38.963 -62.831 1.00 56.53 218 ALA A N 1
ATOM 1537 C CA . ALA A 1 218 ? 28.778 40.029 -62.440 1.00 56.53 218 ALA A CA 1
ATOM 1538 C C . ALA A 1 218 ? 28.467 41.219 -63.340 1.00 56.53 218 ALA A C 1
ATOM 1540 O O . ALA A 1 218 ? 28.766 41.176 -64.532 1.00 56.53 218 ALA A O 1
ATOM 1541 N N . ASP A 1 219 ? 27.911 42.278 -62.761 1.00 52.06 219 ASP A N 1
ATOM 1542 C CA . ASP A 1 219 ? 27.988 43.604 -63.359 1.00 52.06 219 ASP A CA 1
ATOM 1543 C C . ASP A 1 219 ? 28.527 44.598 -62.330 1.00 52.06 219 ASP A C 1
ATOM 1545 O O . ASP A 1 219 ? 28.224 44.532 -61.134 1.00 52.06 219 ASP A O 1
ATOM 1549 N N . ALA A 1 220 ? 29.394 45.479 -62.809 1.00 48.22 220 ALA A N 1
ATOM 1550 C CA . ALA A 1 220 ? 30.080 46.485 -62.028 1.00 48.22 220 ALA A CA 1
ATOM 1551 C C . ALA A 1 220 ? 30.396 47.680 -62.930 1.00 48.22 220 ALA A C 1
ATOM 1553 O O . ALA A 1 220 ? 31.296 47.628 -63.767 1.00 48.22 220 ALA A O 1
ATOM 1554 N N . THR A 1 221 ? 29.690 48.790 -62.723 1.00 56.50 221 THR A N 1
ATOM 1555 C CA . THR A 1 221 ? 30.070 50.127 -63.201 1.00 56.50 221 THR A CA 1
ATOM 1556 C C . THR A 1 221 ? 29.458 51.170 -62.249 1.00 56.50 221 THR A C 1
ATOM 1558 O O . THR A 1 221 ? 28.315 50.986 -61.829 1.00 56.50 221 THR A O 1
ATOM 1561 N N . PRO A 1 222 ? 30.204 52.214 -61.832 1.00 60.47 222 PRO A N 1
ATOM 1562 C CA . PRO A 1 222 ? 29.781 53.129 -60.769 1.00 60.47 222 PRO A CA 1
ATOM 1563 C C . PRO A 1 222 ? 29.131 54.426 -61.285 1.00 60.47 222 PRO A C 1
ATOM 1565 O O . PRO A 1 222 ? 29.214 54.753 -62.470 1.00 60.47 222 PRO A O 1
ATOM 1568 N N . ALA A 1 223 ? 28.585 55.200 -60.344 1.00 50.09 223 ALA A N 1
ATOM 1569 C CA . ALA A 1 223 ? 28.326 56.638 -60.435 1.00 50.09 223 ALA A CA 1
ATOM 1570 C C . ALA A 1 223 ? 28.601 57.286 -59.065 1.00 50.09 223 ALA A C 1
ATOM 1572 O O . ALA A 1 223 ? 28.338 56.599 -58.051 1.00 50.09 223 ALA A O 1
#

Mean predicted aligned error: 18.96 Å

Sequence (223 aa):
MSTDLAAHTGSQEVMLPRRPRRRRTVTLTVLVVVAAVGAASLGWVAALRFESPAQRAAAATAPAALPVTAAVTQGVLAEQITATAQVGYANSTAVTVLPASSGTSVVTAQLTAPGSILEAGAPVVAVNGRPVLALPGQFRAYRDLRPGDTGPDVSQLQQGLRATGLAIPAREDGTFGTATAAAVRRLYRGHGFSAPTETTTSATSTTGAPSGGPPTDADATPA

Nearest PDB structures (foldseek):
  2k7v-assembly1_B  TM=2.576E-01  e=6.567E+00  Escherichia coli K-12

Solvent-accessible surface area (backbone atoms only — not comparable to full-atom values): 15395 Å² total; per-residue (Å²): 133,81,89,87,82,93,80,91,88,82,91,85,92,89,83,88,82,92,87,90,65,86,67,65,58,56,59,51,55,53,53,53,51,53,51,50,53,49,52,51,50,53,52,50,59,50,55,78,67,64,78,48,74,65,54,57,59,73,68,52,75,80,76,80,88,72,83,90,79,77,86,89,78,90,78,85,86,80,82,84,84,83,80,90,83,85,89,75,79,93,72,87,79,90,83,81,77,80,72,57,99,67,74,87,72,43,81,67,42,79,66,50,65,90,92,60,88,83,54,51,56,40,50,45,34,18,47,75,80,42,73,45,56,42,57,61,68,96,71,80,87,88,67,91,86,52,84,72,42,71,38,71,68,45,25,39,52,48,54,19,41,41,65,51,73,40,81,56,71,94,69,74,79,18,53,30,43,72,57,53,54,51,38,50,43,47,55,32,44,74,75,76,39,82,50,90,68,88,75,78,75,74,74,75,76,72,77,79,70,82,91,71,81,81,84,86,83,90,85,88,84,89,135

Secondary structure (DSSP, 8-state):
---------------------HHHHHHHHHHHHHHHHHHHHHHHHHHTT---HHHHHHT-PPPP-------------------------S-----PPPPPSSS---EEEE-S-TTPPPPTT-EEEEETTEEEE----SS---S---TT-BSHHHHHHHHHHHHTT----SS--SB--HHHHHHHHHHHHHTTPPP-----------------PPPP-------

Foldseek 3Di:
DDDDDDDYDDDDDDDDDDDDDVPPVVVVVVVVVVVVVVVVVVVVVVVVVDDDPVNVVVPDDDPDDDDDDDDDDDDDDDDDDDDDDDDDDPDDDDDDDDADPDDDWDFPFAQDDPPDDAAQLGFGTDTPNHTDGDFDADDDDPDDDDQFDADVVLLSLQVSLVSVVQDDPPDPRRHRHPSSVVSQQVSQVVVPHGGDDPPPPPPPPPVPDPPDDDDDDDDDDDD